Protein AF-A0A0H3C679-F1 (afdb_monomer)

Radius of gyration: 16.92 Å; Cα contacts (8 Å, |Δi|>4): 264; chains: 1; bounding box: 43×41×46 Å

Structure (mmCIF, N/CA/C/O backbone):
data_AF-A0A0H3C679-F1
#
_entry.id   AF-A0A0H3C679-F1
#
loop_
_atom_site.group_PDB
_atom_site.id
_atom_site.type_symbol
_atom_site.label_atom_id
_atom_site.label_alt_id
_atom_site.label_comp_id
_atom_site.label_asym_id
_atom_site.label_entity_id
_atom_site.label_seq_id
_atom_site.pdbx_PDB_ins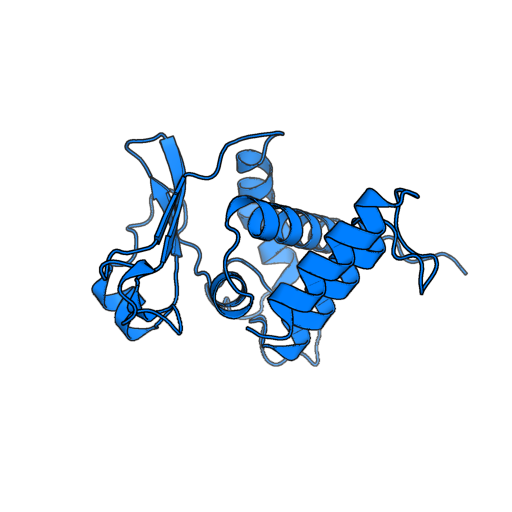_code
_atom_site.Cartn_x
_atom_site.Cartn_y
_atom_site.Cartn_z
_atom_site.occupancy
_atom_site.B_iso_or_equiv
_atom_site.auth_seq_id
_atom_site.auth_comp_id
_atom_site.auth_asym_id
_atom_site.auth_atom_id
_atom_site.pdbx_PDB_model_num
ATOM 1 N N . MET A 1 1 ? 21.809 5.408 -27.901 1.00 32.31 1 MET A N 1
ATOM 2 C CA . MET A 1 1 ? 21.607 4.725 -26.601 1.00 32.31 1 MET A CA 1
ATOM 3 C C . MET A 1 1 ? 20.111 4.559 -26.367 1.00 32.31 1 MET A C 1
ATOM 5 O O . MET A 1 1 ? 19.439 5.539 -26.073 1.00 32.31 1 MET A O 1
ATOM 9 N N . ALA A 1 2 ? 19.568 3.359 -26.588 1.00 32.31 2 ALA A N 1
ATOM 10 C CA . ALA A 1 2 ? 18.144 3.086 -26.396 1.00 32.31 2 ALA A CA 1
ATOM 11 C C . ALA A 1 2 ? 17.778 3.242 -24.909 1.00 32.31 2 ALA A C 1
ATOM 13 O O . ALA A 1 2 ? 18.357 2.573 -24.053 1.00 32.31 2 ALA A O 1
ATOM 14 N N . GLN A 1 3 ? 16.843 4.140 -24.585 1.00 34.75 3 GLN A N 1
ATOM 15 C CA . GLN A 1 3 ? 16.238 4.181 -23.253 1.00 34.75 3 GLN A CA 1
ATOM 16 C C . GLN A 1 3 ? 15.567 2.830 -23.004 1.00 34.75 3 GLN A C 1
ATOM 18 O O . GLN A 1 3 ? 14.614 2.484 -23.697 1.00 34.75 3 GLN A O 1
ATOM 23 N N . ALA A 1 4 ? 16.053 2.070 -22.022 1.00 45.53 4 ALA A N 1
ATOM 24 C CA . ALA A 1 4 ? 15.379 0.860 -21.575 1.00 45.53 4 ALA A CA 1
ATOM 25 C C . ALA A 1 4 ? 13.929 1.213 -21.194 1.00 45.53 4 ALA A C 1
ATOM 27 O O . ALA A 1 4 ? 13.679 1.940 -20.223 1.00 45.53 4 ALA A O 1
ATOM 28 N N . SER A 1 5 ? 12.964 0.740 -21.985 1.00 56.12 5 SER A N 1
ATOM 29 C CA . SER A 1 5 ? 11.540 0.859 -21.679 1.00 56.12 5 SER A CA 1
ATOM 30 C C . SER A 1 5 ? 11.302 0.289 -20.280 1.00 56.12 5 SER A C 1
ATOM 32 O O . SER A 1 5 ? 11.747 -0.822 -19.9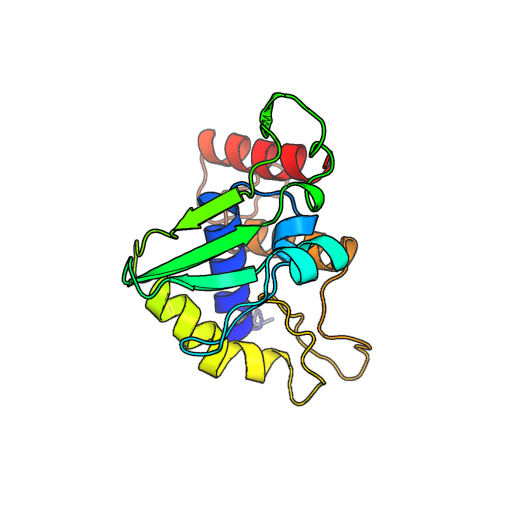88 1.00 56.12 5 SER A O 1
ATOM 34 N N . ALA A 1 6 ? 10.647 1.043 -19.387 1.00 65.38 6 ALA A N 1
ATOM 35 C CA . ALA A 1 6 ? 10.346 0.517 -18.056 1.00 65.38 6 ALA A CA 1
ATOM 36 C C . ALA A 1 6 ? 9.526 -0.761 -18.188 1.00 65.38 6 ALA A C 1
ATOM 38 O O . ALA A 1 6 ? 8.595 -0.815 -18.991 1.00 65.38 6 ALA A O 1
ATOM 39 N N . SER A 1 7 ? 9.848 -1.764 -17.371 1.00 84.44 7 SER A N 1
ATOM 40 C CA . SER A 1 7 ? 9.063 -2.991 -17.353 1.00 84.44 7 SER A CA 1
ATOM 41 C C . SER A 1 7 ? 7.598 -2.670 -17.013 1.00 84.44 7 SER A C 1
ATOM 43 O O . SER A 1 7 ? 7.347 -1.808 -16.159 1.00 84.44 7 SER A O 1
ATOM 45 N N . PRO A 1 8 ? 6.618 -3.364 -17.623 1.00 87.81 8 PRO A N 1
ATOM 46 C CA . PRO A 1 8 ? 5.196 -3.108 -17.380 1.00 87.81 8 PRO A CA 1
ATOM 47 C C . PRO A 1 8 ? 4.821 -3.119 -15.892 1.00 87.81 8 PRO A C 1
ATOM 49 O O . PRO A 1 8 ? 3.995 -2.328 -15.448 1.00 87.81 8 PRO A O 1
ATOM 52 N N . SER A 1 9 ? 5.490 -3.949 -15.086 1.00 91.94 9 SER A N 1
ATOM 53 C CA . SER A 1 9 ? 5.270 -4.008 -13.637 1.00 91.94 9 SER A CA 1
ATOM 54 C C . SER A 1 9 ? 5.706 -2.742 -12.894 1.00 91.94 9 SER A C 1
ATOM 56 O O . SER A 1 9 ? 5.048 -2.336 -11.937 1.00 91.94 9 SER A O 1
ATOM 58 N N . VAL A 1 10 ? 6.791 -2.091 -13.325 1.00 91.56 10 VAL A N 1
ATOM 59 C CA . VAL A 1 10 ? 7.237 -0.815 -12.742 1.00 91.56 10 VAL A CA 1
ATOM 60 C C . VAL A 1 10 ? 6.277 0.312 -13.122 1.00 91.56 10 VAL A C 1
ATOM 62 O O . VAL A 1 10 ? 5.987 1.162 -12.280 1.00 91.56 10 VAL A O 1
ATOM 65 N N . VAL A 1 11 ? 5.759 0.296 -14.355 1.00 89.75 11 VAL A N 1
ATOM 66 C CA . VAL A 1 11 ? 4.740 1.248 -14.828 1.00 89.75 11 VAL A CA 1
ATOM 67 C C . VAL A 1 11 ? 3.446 1.086 -14.027 1.00 89.75 11 VAL A C 1
ATOM 69 O O . VAL A 1 11 ? 2.961 2.061 -13.463 1.00 89.75 11 VAL A O 1
ATOM 72 N N . SER A 1 12 ? 2.935 -0.145 -13.911 1.00 92.06 12 SER A N 1
ATOM 73 C CA . SER A 1 12 ? 1.711 -0.466 -13.163 1.00 92.06 12 SER A CA 1
ATOM 74 C C . SER A 1 12 ? 1.801 -0.016 -11.701 1.00 92.06 12 SER A C 1
ATOM 76 O O . SER A 1 12 ? 0.915 0.691 -11.221 1.00 92.06 12 SER A O 1
ATOM 78 N N . ARG A 1 13 ? 2.916 -0.321 -11.015 1.00 95.19 13 ARG A N 1
ATOM 79 C CA . ARG A 1 13 ? 3.159 0.156 -9.645 1.00 95.19 13 ARG A CA 1
ATOM 80 C C . ARG A 1 13 ? 3.124 1.681 -9.565 1.00 95.19 13 ARG A C 1
ATOM 82 O O . ARG A 1 13 ? 2.430 2.222 -8.714 1.00 95.19 13 ARG A O 1
ATOM 89 N N . ALA A 1 14 ? 3.882 2.368 -10.422 1.00 91.25 14 ALA A N 1
ATOM 90 C CA . ALA A 1 14 ? 3.973 3.827 -10.404 1.00 91.25 14 ALA A CA 1
ATOM 91 C C . ALA A 1 14 ? 2.611 4.486 -10.665 1.00 91.25 14 ALA A C 1
ATOM 93 O O . ALA A 1 14 ? 2.255 5.451 -9.995 1.00 91.25 14 ALA A O 1
ATOM 94 N N . PHE A 1 15 ? 1.832 3.934 -11.593 1.00 90.25 15 PHE A N 1
ATOM 95 C CA . PHE A 1 15 ? 0.492 4.416 -11.892 1.00 90.25 15 PHE A CA 1
ATOM 96 C C . PHE A 1 15 ? -0.447 4.276 -10.689 1.00 90.25 15 PHE A C 1
ATOM 98 O O . PHE A 1 15 ? -1.066 5.256 -10.279 1.00 90.25 15 PHE A O 1
ATOM 105 N N . LEU A 1 16 ? -0.492 3.097 -10.060 1.00 93.62 16 LEU A N 1
ATOM 106 C CA . LEU A 1 16 ? -1.305 2.877 -8.862 1.00 93.62 16 LEU A CA 1
ATOM 107 C C . LEU A 1 16 ? -0.849 3.726 -7.675 1.00 93.62 16 LEU A C 1
ATOM 109 O O . LEU A 1 16 ? -1.700 4.212 -6.940 1.00 93.62 16 LEU A O 1
ATOM 113 N N . MET A 1 17 ? 0.459 3.957 -7.506 1.00 93.56 17 MET A N 1
ATOM 114 C CA . MET A 1 17 ? 0.967 4.881 -6.486 1.00 93.56 17 MET A CA 1
ATOM 115 C C . MET A 1 17 ? 0.340 6.264 -6.662 1.00 93.56 17 MET A C 1
ATOM 117 O O . MET A 1 17 ? -0.276 6.768 -5.727 1.00 93.56 17 MET A O 1
ATOM 121 N N . LEU A 1 18 ? 0.426 6.841 -7.866 1.00 90.12 18 LEU A N 1
ATOM 122 C CA . LEU A 1 18 ? -0.137 8.163 -8.153 1.00 90.12 18 LEU A CA 1
ATOM 123 C C . LEU A 1 18 ? -1.654 8.195 -7.938 1.00 90.12 18 LEU A C 1
ATOM 125 O O . LEU A 1 18 ? -2.161 9.103 -7.283 1.00 90.12 18 LEU A O 1
ATOM 129 N N . ARG A 1 19 ? -2.375 7.184 -8.433 1.00 90.19 19 ARG A N 1
ATOM 130 C CA . ARG A 1 19 ? -3.832 7.098 -8.272 1.00 90.19 19 ARG A CA 1
ATOM 131 C C . ARG A 1 19 ? -4.251 6.995 -6.813 1.00 90.19 19 ARG A C 1
ATOM 133 O O . ARG A 1 19 ? -5.152 7.711 -6.395 1.00 90.19 19 ARG A O 1
ATOM 140 N N . PHE A 1 20 ? -3.595 6.145 -6.030 1.00 93.31 20 PHE A N 1
ATOM 141 C CA . PHE A 1 20 ? -3.911 5.999 -4.613 1.00 93.31 20 PHE A CA 1
ATOM 142 C C . PHE A 1 20 ? -3.563 7.259 -3.829 1.00 93.31 20 PHE A C 1
ATOM 144 O O . PHE A 1 20 ? -4.336 7.656 -2.967 1.00 93.31 20 PHE A O 1
ATOM 151 N N . GLY A 1 21 ? -2.442 7.918 -4.132 1.00 89.81 21 GLY A N 1
ATOM 152 C CA . GLY A 1 21 ? -2.108 9.180 -3.477 1.00 89.81 21 GLY A CA 1
ATOM 153 C C . GLY A 1 21 ? -3.143 10.275 -3.749 1.00 89.81 21 GLY A C 1
ATOM 154 O O . GLY A 1 21 ? -3.496 11.005 -2.829 1.00 89.81 21 GLY A O 1
ATOM 155 N N . LEU A 1 22 ? -3.691 10.336 -4.970 1.00 87.31 22 LEU A N 1
ATOM 156 C CA . LEU A 1 22 ? -4.761 11.273 -5.331 1.00 87.31 22 LEU A CA 1
ATOM 157 C C . LEU A 1 22 ? -6.119 10.903 -4.717 1.00 87.31 22 LEU A C 1
ATOM 159 O O . LEU A 1 22 ? -6.814 11.785 -4.228 1.00 87.31 22 LEU A O 1
ATOM 163 N N . HIS A 1 23 ? -6.503 9.623 -4.736 1.00 88.31 23 HIS A N 1
ATOM 164 C CA . HIS A 1 23 ? -7.795 9.181 -4.202 1.00 88.31 23 HIS A CA 1
ATOM 165 C C . HIS A 1 23 ? -7.837 9.209 -2.672 1.00 88.31 23 HIS A C 1
ATOM 167 O O . HIS A 1 23 ? -8.838 9.625 -2.102 1.00 88.31 23 HIS A O 1
ATOM 173 N N . LEU A 1 24 ? -6.770 8.760 -2.005 1.00 90.12 24 LEU A N 1
ATOM 174 C CA . LEU A 1 24 ? -6.746 8.628 -0.549 1.00 90.12 24 LEU A CA 1
ATOM 175 C C . LEU A 1 24 ? -6.364 9.932 0.153 1.00 90.12 24 LEU A C 1
ATOM 177 O O . LEU A 1 24 ? -6.807 10.159 1.274 1.00 90.12 24 LEU A O 1
ATOM 181 N N . GLY A 1 25 ? -5.490 10.752 -0.444 1.00 88.31 25 GLY A N 1
ATOM 182 C CA . GLY A 1 25 ? -4.982 11.972 0.195 1.00 88.31 25 GLY A CA 1
ATOM 183 C C . GLY A 1 25 ? -4.224 11.726 1.510 1.00 88.31 25 GLY A C 1
ATOM 184 O O . GLY A 1 25 ? -4.038 12.643 2.308 1.00 88.31 25 GLY A O 1
ATOM 185 N N . VAL A 1 26 ? -3.800 10.485 1.773 1.00 88.00 26 VAL A N 1
ATOM 186 C CA . VAL A 1 26 ? -3.117 10.107 3.016 1.00 88.00 26 VAL A CA 1
ATOM 187 C C . VAL A 1 26 ? -1.616 10.370 2.934 1.00 88.00 26 VAL A C 1
ATOM 189 O O . VAL A 1 26 ? -1.005 10.348 1.866 1.00 88.00 26 VAL A O 1
ATOM 192 N N . ARG A 1 27 ? -0.992 10.563 4.099 1.00 88.44 27 ARG A N 1
ATOM 193 C CA . ARG A 1 27 ? 0.458 10.767 4.210 1.00 88.44 27 ARG A CA 1
ATOM 194 C C . ARG A 1 27 ? 1.263 9.619 3.610 1.00 88.44 27 ARG A C 1
ATOM 196 O O . ARG A 1 27 ? 0.847 8.458 3.640 1.00 88.44 27 ARG A O 1
ATOM 203 N N . GLN A 1 28 ? 2.490 9.950 3.219 1.00 89.19 28 GLN A N 1
ATOM 204 C CA . GLN A 1 28 ? 3.501 9.026 2.716 1.00 89.19 28 GLN A CA 1
ATOM 205 C C . GLN A 1 28 ? 3.606 7.740 3.533 1.00 89.19 28 GLN A C 1
ATOM 207 O O . GLN A 1 28 ? 3.497 6.645 2.984 1.00 89.19 28 GLN A O 1
ATOM 212 N N . LYS A 1 29 ? 3.757 7.883 4.855 1.00 92.75 29 LYS A N 1
ATOM 213 C CA . LYS A 1 29 ? 3.886 6.762 5.787 1.00 92.75 29 LYS A CA 1
ATOM 214 C C . LYS A 1 29 ? 2.711 5.790 5.668 1.00 92.75 29 LYS A C 1
ATOM 216 O O . LYS A 1 29 ? 2.935 4.588 5.562 1.00 92.75 29 LYS A O 1
ATOM 221 N N . ASN A 1 30 ? 1.486 6.313 5.663 1.00 93.06 30 ASN A N 1
ATOM 222 C CA . ASN A 1 30 ? 0.270 5.506 5.615 1.00 93.06 30 ASN A CA 1
ATOM 223 C C . ASN A 1 30 ? 0.154 4.758 4.290 1.00 93.06 30 ASN A C 1
ATOM 225 O O . ASN A 1 30 ? -0.157 3.574 4.290 1.00 93.06 30 ASN A O 1
ATOM 229 N N . LEU A 1 31 ? 0.469 5.418 3.172 1.00 94.81 31 LEU A N 1
ATOM 230 C CA . LEU A 1 31 ? 0.428 4.783 1.858 1.00 94.81 31 LEU A CA 1
ATOM 231 C C . LEU A 1 31 ? 1.515 3.709 1.698 1.00 94.81 31 LEU A C 1
ATOM 233 O O . LEU A 1 31 ? 1.266 2.635 1.157 1.00 94.81 31 LEU A O 1
ATOM 237 N N . ARG A 1 32 ? 2.721 3.992 2.198 1.00 95.88 32 ARG A N 1
ATOM 238 C CA . ARG A 1 32 ? 3.875 3.085 2.172 1.00 95.88 32 ARG A CA 1
ATOM 239 C C . ARG A 1 32 ? 3.633 1.817 2.991 1.00 95.88 32 ARG A C 1
ATOM 241 O O . ARG A 1 32 ? 4.066 0.742 2.591 1.00 95.88 32 ARG A O 1
ATOM 248 N N . GLN A 1 33 ? 2.987 1.962 4.146 1.00 96.31 33 GLN A N 1
ATOM 249 C CA . GLN A 1 33 ? 2.749 0.882 5.109 1.00 96.31 33 GLN A CA 1
ATOM 250 C C . GLN A 1 33 ? 1.365 0.238 4.964 1.00 96.31 33 GLN A C 1
ATOM 252 O O . GLN A 1 33 ? 1.034 -0.642 5.753 1.00 96.31 33 GLN A O 1
ATOM 257 N N . LEU A 1 34 ? 0.568 0.661 3.978 1.00 97.56 34 LEU A N 1
ATOM 258 C CA . LEU A 1 34 ? -0.746 0.093 3.701 1.00 97.56 34 LEU A CA 1
ATOM 259 C C . LEU A 1 34 ? -0.594 -1.394 3.369 1.00 97.56 34 LEU A C 1
ATOM 261 O O . LEU A 1 34 ? 0.068 -1.744 2.390 1.00 97.56 34 LEU A O 1
ATOM 265 N N . LEU A 1 35 ? -1.181 -2.262 4.185 1.00 98.00 35 LEU A N 1
ATOM 266 C CA . LEU A 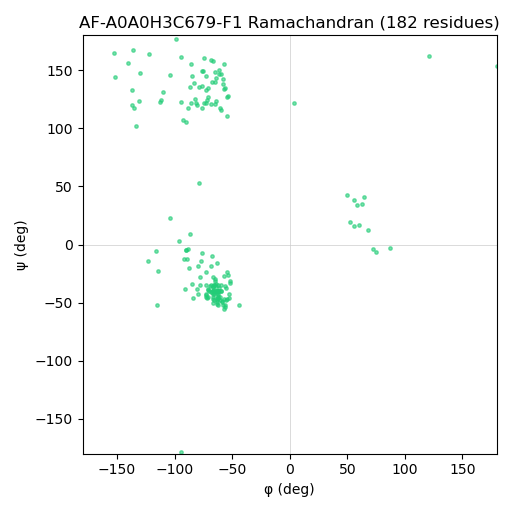1 35 ? -1.219 -3.701 3.947 1.00 98.00 35 LEU A CA 1
ATOM 267 C C . LEU A 1 35 ? -2.213 -4.038 2.834 1.00 98.00 35 LEU A C 1
ATOM 269 O O . LEU A 1 35 ? -3.099 -3.242 2.529 1.00 98.00 35 LEU A O 1
ATOM 273 N N . ILE A 1 36 ? -2.079 -5.216 2.230 1.00 97.56 36 ILE A N 1
ATOM 274 C CA . ILE A 1 36 ? -3.078 -5.760 1.308 1.00 97.56 36 ILE A CA 1
ATOM 275 C C . ILE A 1 36 ? -3.748 -6.997 1.903 1.00 97.56 36 ILE A C 1
ATOM 277 O O . ILE A 1 36 ? -3.089 -7.995 2.186 1.00 97.56 36 ILE A O 1
ATOM 281 N N . CYS A 1 37 ? -5.073 -6.950 2.016 1.00 96.50 37 CYS A N 1
ATOM 282 C CA . CYS A 1 37 ? -5.906 -8.123 2.224 1.00 96.50 37 CYS A CA 1
ATOM 283 C C . CYS A 1 37 ? -6.410 -8.622 0.865 1.00 96.50 37 CYS A C 1
ATOM 285 O O . CYS A 1 37 ? -7.020 -7.874 0.096 1.00 96.50 37 CYS A O 1
ATOM 287 N N . GLN A 1 38 ? -6.124 -9.885 0.543 1.00 90.00 38 GLN A N 1
ATOM 288 C CA . GLN A 1 38 ? -6.611 -10.498 -0.691 1.00 90.00 38 GLN A CA 1
ATOM 289 C C . GLN A 1 38 ? -8.141 -10.522 -0.698 1.00 90.00 38 GLN A C 1
ATOM 291 O O . GLN A 1 38 ? -8.782 -10.687 0.339 1.00 90.00 38 GLN A O 1
ATOM 296 N N . ARG A 1 39 ? -8.746 -10.388 -1.880 1.00 88.81 39 ARG A N 1
ATOM 297 C CA . ARG A 1 39 ? -10.205 -10.465 -2.005 1.00 88.81 39 ARG A CA 1
ATOM 298 C C . ARG A 1 39 ? -10.690 -11.815 -1.456 1.00 88.81 39 ARG A C 1
ATOM 300 O O . ARG A 1 39 ? -10.115 -12.844 -1.807 1.00 88.81 39 ARG A O 1
ATOM 307 N N . ARG A 1 40 ? -11.746 -11.798 -0.632 1.00 87.31 40 ARG A N 1
ATOM 308 C CA . ARG A 1 40 ? -12.311 -12.947 0.114 1.00 87.31 40 ARG A CA 1
ATOM 309 C C . ARG A 1 40 ? -11.486 -13.461 1.300 1.00 87.31 40 ARG A C 1
ATOM 311 O O . ARG A 1 40 ? -11.952 -14.361 1.992 1.00 87.31 40 ARG A O 1
ATOM 318 N N . ALA A 1 41 ? -10.291 -12.928 1.552 1.00 88.94 41 ALA A N 1
ATOM 319 C CA . ALA A 1 41 ? -9.589 -13.224 2.795 1.00 88.94 41 ALA A CA 1
ATOM 320 C C . ALA A 1 41 ? -10.229 -12.437 3.955 1.00 88.94 41 ALA A C 1
ATOM 322 O O . ALA A 1 41 ? -10.749 -11.337 3.740 1.00 88.94 41 ALA A O 1
ATOM 323 N N . PRO A 1 42 ? -10.205 -12.972 5.188 1.00 89.88 42 PRO A N 1
ATOM 324 C CA . PRO A 1 42 ? -10.692 -12.235 6.344 1.00 89.88 42 PRO A CA 1
ATOM 325 C C . PRO A 1 42 ? -9.815 -10.998 6.566 1.00 89.88 42 PRO A C 1
ATOM 327 O O . PRO A 1 42 ? -8.598 -11.106 6.720 1.00 89.88 42 PRO A O 1
ATOM 330 N N . ALA A 1 43 ? -10.442 -9.820 6.578 1.00 93.19 43 ALA A N 1
ATOM 331 C CA . ALA A 1 43 ? -9.759 -8.567 6.873 1.00 93.19 43 ALA A CA 1
ATOM 332 C C . ALA A 1 43 ? -9.157 -8.578 8.284 1.00 93.19 43 ALA A C 1
ATOM 334 O O . ALA A 1 43 ? -9.687 -9.205 9.207 1.00 93.19 43 ALA A O 1
ATOM 335 N N . SER A 1 44 ? -8.063 -7.843 8.470 1.00 94.81 44 SER A N 1
ATOM 336 C CA . SER A 1 44 ? -7.467 -7.683 9.791 1.00 94.81 44 SER A CA 1
ATOM 337 C C . SER A 1 44 ? -8.420 -6.933 10.722 1.00 94.81 44 SER A C 1
ATOM 339 O O . SER A 1 44 ? -9.042 -5.938 10.343 1.00 94.81 44 SER A O 1
ATOM 341 N N . SER A 1 45 ? -8.498 -7.373 11.980 1.00 94.62 45 SER A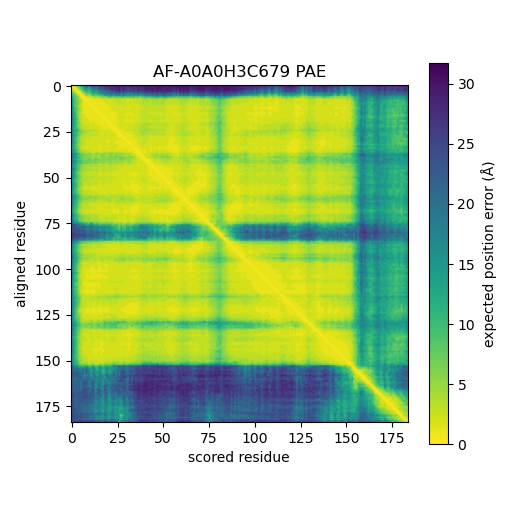 N 1
ATOM 342 C CA . SER A 1 45 ? -9.212 -6.626 13.020 1.00 94.62 45 SER A CA 1
ATOM 343 C C . SER A 1 45 ? -8.597 -5.236 13.205 1.00 94.62 45 SER A C 1
ATOM 345 O O . SER A 1 45 ? -7.370 -5.102 13.152 1.00 94.62 45 SER A O 1
ATOM 347 N N . GLU A 1 46 ? -9.415 -4.240 13.540 1.00 94.50 46 GLU A N 1
ATOM 348 C CA . GLU A 1 46 ? -8.952 -2.880 13.844 1.00 94.50 46 GLU A CA 1
ATOM 349 C C . GLU A 1 46 ? -7.854 -2.872 14.918 1.00 94.50 46 GLU A C 1
ATOM 351 O O . GLU A 1 46 ? -6.785 -2.322 14.682 1.00 94.50 46 GLU A O 1
ATOM 356 N N . ARG A 1 47 ? -8.026 -3.622 16.015 1.00 94.12 47 ARG A N 1
ATOM 357 C CA . ARG A 1 47 ? -7.034 -3.751 17.101 1.00 94.12 47 ARG A CA 1
ATOM 358 C C . ARG A 1 47 ? -5.648 -4.218 16.635 1.00 94.12 47 ARG A C 1
ATOM 360 O O . ARG A 1 47 ? -4.616 -3.774 17.146 1.00 94.12 47 ARG A O 1
ATOM 367 N N . ARG A 1 48 ? -5.600 -5.127 15.656 1.00 95.56 48 ARG A N 1
ATOM 368 C CA . ARG A 1 48 ? -4.336 -5.570 15.042 1.00 95.56 48 ARG A CA 1
ATOM 369 C C . ARG A 1 48 ? -3.687 -4.421 14.274 1.00 95.56 48 ARG A C 1
ATOM 371 O O . ARG A 1 48 ? -2.494 -4.183 14.434 1.00 95.56 48 ARG A O 1
ATOM 378 N N . LEU A 1 49 ? -4.467 -3.707 13.468 1.00 96.31 49 LEU A N 1
ATOM 379 C CA . LEU A 1 49 ? -3.985 -2.568 12.685 1.00 96.31 49 LEU A CA 1
ATOM 380 C C . LEU A 1 49 ? -3.553 -1.396 13.577 1.00 96.31 49 LEU A C 1
ATOM 382 O O . LEU A 1 49 ? -2.559 -0.738 13.282 1.00 96.31 49 LEU A O 1
ATOM 386 N N . GLU A 1 50 ? -4.225 -1.182 14.708 1.00 94.38 50 GLU A N 1
ATOM 387 C CA . GLU A 1 50 ? -3.824 -0.215 15.734 1.00 94.38 50 GLU A CA 1
ATOM 388 C C . GLU A 1 50 ? -2.468 -0.566 16.346 1.00 94.38 50 GLU A C 1
ATOM 390 O O . GLU A 1 50 ? -1.603 0.301 16.476 1.00 94.38 50 GLU A O 1
ATOM 395 N N . THR A 1 51 ? -2.257 -1.847 16.662 1.00 95.06 51 THR A N 1
ATOM 396 C CA . THR A 1 51 ? -0.989 -2.357 17.207 1.00 95.06 51 THR A CA 1
ATOM 397 C C . THR A 1 51 ? 0.156 -2.148 16.214 1.00 95.06 51 THR A C 1
ATOM 399 O O . THR A 1 51 ? 1.239 -1.699 16.589 1.00 95.06 51 THR A O 1
ATOM 402 N N . LEU A 1 52 ? -0.095 -2.421 14.931 1.00 94.75 52 LEU A N 1
ATOM 403 C CA . LEU A 1 52 ? 0.868 -2.211 13.846 1.00 94.75 52 LEU A CA 1
ATOM 404 C C . LEU A 1 52 ? 1.004 -0.736 13.431 1.00 94.75 52 LEU A C 1
ATOM 406 O O . LEU A 1 52 ? 1.952 -0.380 12.730 1.00 94.75 52 LEU A O 1
ATOM 410 N N . LYS A 1 53 ? 0.071 0.124 13.859 1.00 94.25 53 LYS A N 1
ATOM 411 C CA . LYS A 1 53 ? -0.050 1.537 13.465 1.00 94.25 53 LYS A CA 1
ATOM 412 C C . LYS A 1 53 ? -0.014 1.725 11.944 1.00 94.25 53 LYS A C 1
ATOM 414 O O . LYS A 1 53 ? 0.647 2.640 11.445 1.00 94.25 53 LYS A O 1
ATOM 419 N N . CYS A 1 54 ? -0.713 0.855 11.217 1.00 95.50 54 CYS A N 1
ATOM 420 C CA . CYS A 1 54 ? -0.811 0.878 9.759 1.00 95.50 54 CYS A CA 1
ATOM 421 C C . CYS A 1 54 ? -2.250 0.634 9.289 1.00 95.50 54 CYS A C 1
ATOM 423 O O . CYS A 1 54 ? -3.115 0.246 10.070 1.00 95.50 54 CYS A O 1
ATOM 425 N N . GLY A 1 55 ? -2.507 0.896 8.009 1.00 96.94 55 GLY A N 1
ATOM 426 C CA . GLY A 1 55 ? -3.787 0.597 7.375 1.00 96.94 55 GLY A CA 1
ATOM 427 C C . GLY A 1 55 ? -3.777 -0.698 6.574 1.00 96.94 55 GLY A C 1
ATOM 428 O O . GLY A 1 55 ? -2.732 -1.314 6.373 1.00 96.94 55 GLY A O 1
ATOM 429 N N . GLU A 1 56 ? -4.937 -1.049 6.034 1.00 98.06 56 GLU A N 1
ATOM 430 C CA . GLU A 1 56 ? -5.151 -2.196 5.157 1.00 98.06 56 GLU A CA 1
ATOM 431 C C . GLU A 1 56 ? -6.056 -1.797 3.982 1.00 98.06 56 GLU A C 1
ATOM 433 O O . GLU A 1 56 ? -7.088 -1.150 4.164 1.00 98.06 56 GLU A O 1
ATOM 438 N N . LEU A 1 57 ? -5.661 -2.176 2.766 1.00 97.94 57 LEU A N 1
ATOM 439 C CA . LEU A 1 57 ? -6.538 -2.205 1.604 1.00 97.94 57 LEU A CA 1
ATOM 440 C C . LEU A 1 57 ? -7.271 -3.546 1.602 1.00 97.94 57 LEU A C 1
ATOM 442 O O . LEU A 1 57 ? -6.631 -4.598 1.564 1.00 97.94 57 LEU A O 1
ATOM 446 N N . ARG A 1 58 ? -8.600 -3.514 1.629 1.00 96.81 58 ARG A N 1
ATOM 447 C CA . ARG A 1 58 ? -9.444 -4.707 1.743 1.00 96.81 58 ARG A CA 1
ATOM 448 C C . ARG A 1 58 ? -10.671 -4.603 0.855 1.00 96.81 58 ARG A C 1
ATOM 450 O O . ARG A 1 58 ? -11.095 -3.510 0.498 1.00 96.81 58 ARG A O 1
ATOM 457 N N . TRP A 1 59 ? -11.242 -5.742 0.490 1.00 96.19 59 TRP A N 1
ATOM 458 C CA . TRP A 1 59 ? -12.497 -5.767 -0.251 1.00 96.19 59 TRP A CA 1
ATOM 459 C C . TRP A 1 59 ? -13.676 -5.620 0.717 1.00 96.19 59 TRP A C 1
ATOM 461 O O . TRP A 1 59 ? -13.790 -6.381 1.677 1.00 96.19 59 TRP A O 1
ATOM 471 N N . ASN A 1 60 ? -14.538 -4.638 0.477 1.00 94.19 60 ASN A N 1
ATOM 472 C CA . ASN A 1 60 ? -15.797 -4.465 1.183 1.00 94.19 60 ASN A CA 1
ATOM 473 C C . ASN A 1 60 ? -16.886 -5.229 0.419 1.00 94.19 60 ASN A C 1
ATOM 475 O O . ASN A 1 60 ? -17.322 -4.794 -0.644 1.00 94.19 60 ASN A O 1
ATOM 479 N N . GLU A 1 61 ? -17.310 -6.377 0.955 1.00 91.75 61 GLU A N 1
ATOM 480 C CA . GLU A 1 61 ? -18.320 -7.235 0.315 1.00 91.75 61 GLU A CA 1
ATOM 481 C C . GLU A 1 61 ? -19.699 -6.566 0.225 1.00 91.75 61 GLU A C 1
ATOM 483 O O . GLU A 1 61 ? -20.444 -6.833 -0.712 1.00 91.75 61 GLU A O 1
ATOM 488 N N . ARG A 1 62 ? -20.036 -5.676 1.169 1.00 91.50 62 ARG A N 1
ATOM 489 C CA . ARG A 1 62 ? -21.332 -4.985 1.188 1.00 91.50 62 ARG A CA 1
ATOM 490 C C . ARG A 1 62 ? -21.431 -3.950 0.072 1.00 91.50 62 ARG A C 1
ATOM 492 O O . ARG A 1 62 ? -22.444 -3.886 -0.609 1.00 91.50 62 ARG A O 1
ATOM 499 N N . GLU A 1 63 ? -20.380 -3.153 -0.087 1.00 92.69 63 GLU A N 1
ATOM 500 C CA . GLU A 1 63 ? -20.320 -2.073 -1.079 1.00 92.69 63 GLU A CA 1
ATOM 501 C C . GLU A 1 63 ? -19.745 -2.540 -2.427 1.00 92.69 63 GLU A C 1
ATOM 503 O O . GLU A 1 63 ? -19.686 -1.771 -3.382 1.00 92.69 63 GLU A O 1
ATOM 508 N N . GLY A 1 64 ? -19.289 -3.795 -2.517 1.00 92.75 64 GLY A N 1
ATOM 509 C CA . GLY A 1 64 ? -18.741 -4.377 -3.740 1.00 92.75 64 GLY A CA 1
ATOM 510 C C . GLY A 1 64 ? -17.474 -3.680 -4.243 1.00 92.75 64 GLY A C 1
ATOM 511 O O . GLY A 1 64 ? -17.285 -3.569 -5.454 1.00 92.75 64 GLY A O 1
ATOM 512 N N . GLY A 1 65 ? -16.610 -3.201 -3.340 1.00 94.75 65 GLY A N 1
ATOM 513 C CA . GLY A 1 65 ? -15.472 -2.371 -3.735 1.00 94.75 65 GLY A CA 1
ATOM 514 C C . GLY A 1 65 ? -14.256 -2.411 -2.819 1.00 94.75 65 GLY A C 1
ATOM 515 O O . GLY A 1 65 ? -14.306 -2.881 -1.684 1.00 94.75 65 GLY A O 1
ATOM 516 N N . TRP A 1 66 ? -13.127 -1.912 -3.325 1.00 97.12 66 TRP A N 1
ATOM 517 C CA . TRP A 1 66 ? -11.893 -1.799 -2.548 1.00 97.12 66 TRP A CA 1
ATOM 518 C C . TRP A 1 66 ? -11.990 -0.649 -1.548 1.00 97.12 66 TRP A C 1
ATOM 520 O O . TRP A 1 66 ? -12.157 0.500 -1.936 1.00 97.12 66 TRP A O 1
ATOM 530 N N . GLU A 1 67 ? -11.827 -0.945 -0.265 1.00 96.62 67 GLU A N 1
ATOM 531 C CA . GLU A 1 67 ? -11.812 0.015 0.833 1.00 96.62 67 GLU A CA 1
ATOM 532 C C . GLU A 1 67 ? -10.396 0.137 1.406 1.00 96.62 67 GLU A C 1
ATOM 534 O O . GLU A 1 67 ? -9.753 -0.863 1.736 1.00 96.62 67 GLU A O 1
ATOM 539 N N . ALA A 1 68 ? -9.918 1.370 1.569 1.00 97.19 68 ALA A N 1
ATOM 540 C CA . ALA A 1 68 ? -8.779 1.659 2.425 1.00 97.19 68 ALA A CA 1
ATOM 541 C C . ALA A 1 68 ? -9.275 1.926 3.847 1.00 97.19 68 ALA A C 1
ATOM 543 O O . ALA A 1 68 ? -10.005 2.889 4.090 1.00 97.19 68 ALA A O 1
ATOM 544 N N . PHE A 1 69 ? -8.846 1.084 4.782 1.00 96.69 69 PHE A N 1
ATOM 545 C CA . PHE A 1 69 ? -9.132 1.226 6.201 1.00 96.69 69 PHE A CA 1
ATOM 546 C C . PHE A 1 69 ? -7.848 1.565 6.956 1.00 96.69 69 PHE A C 1
ATOM 548 O O . PHE A 1 69 ? -6.863 0.831 6.877 1.00 96.69 69 PHE A O 1
ATOM 555 N N . ILE A 1 70 ? -7.840 2.668 7.702 1.00 95.06 70 ILE A N 1
ATOM 556 C CA . ILE A 1 70 ? -6.677 3.111 8.475 1.00 95.06 70 ILE A CA 1
ATOM 557 C C . ILE A 1 70 ? -7.150 3.538 9.869 1.00 95.06 70 ILE A C 1
ATOM 559 O O . ILE A 1 70 ? -7.908 4.504 9.972 1.00 95.06 70 ILE A O 1
ATOM 563 N N . PRO A 1 71 ? -6.713 2.871 10.951 1.00 93.62 71 PRO A N 1
ATOM 564 C CA . PRO A 1 71 ? -7.118 3.251 12.297 1.00 93.62 71 PRO A CA 1
ATOM 565 C C . PRO A 1 71 ? -6.590 4.645 12.643 1.00 93.62 71 PRO A C 1
ATOM 567 O O . PRO A 1 71 ? -5.504 5.037 12.205 1.00 93.62 71 PRO A O 1
ATOM 570 N N . ALA A 1 72 ? -7.332 5.386 13.470 1.00 90.75 72 ALA A N 1
ATOM 571 C CA . ALA A 1 72 ? -6.986 6.763 13.829 1.00 90.75 72 ALA A CA 1
ATOM 572 C C . ALA A 1 72 ? -5.541 6.876 14.347 1.00 90.75 72 ALA A C 1
ATOM 574 O O . ALA A 1 72 ? -4.797 7.760 13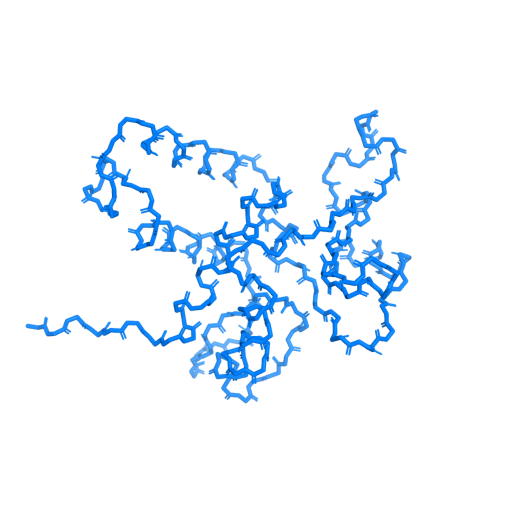.927 1.00 90.75 72 ALA A O 1
ATOM 575 N N . VAL A 1 73 ? -5.112 5.924 15.187 1.00 90.00 73 VAL A N 1
ATOM 576 C CA . VAL A 1 73 ? -3.778 5.881 15.819 1.00 90.00 73 VAL A CA 1
ATOM 577 C C . VAL A 1 73 ? -2.606 5.743 14.839 1.00 90.00 73 VAL A C 1
ATOM 579 O O . VAL A 1 73 ? -1.461 5.993 15.218 1.00 90.00 73 VAL A O 1
ATOM 582 N N . ALA A 1 74 ? -2.857 5.355 13.583 1.00 89.94 74 ALA A N 1
ATOM 583 C CA . ALA A 1 74 ? -1.823 5.335 12.548 1.00 89.94 74 ALA A CA 1
ATOM 584 C C . ALA A 1 74 ? -1.441 6.758 12.092 1.00 89.94 74 ALA A C 1
ATOM 586 O O . ALA A 1 74 ? -0.315 6.989 11.632 1.00 89.94 74 ALA A O 1
ATOM 587 N N . PHE A 1 75 ? -2.338 7.736 12.271 1.00 86.88 75 PHE A N 1
ATOM 588 C CA . PHE A 1 75 ? -2.076 9.140 11.979 1.00 86.88 75 PHE A CA 1
ATOM 589 C C . PHE A 1 75 ? -1.352 9.830 13.139 1.00 86.88 75 PHE A C 1
ATOM 591 O O . PHE A 1 75 ? -1.704 9.684 14.306 1.00 86.88 75 PHE A O 1
ATOM 598 N N . LYS A 1 76 ? -0.373 10.683 12.810 1.00 78.31 76 LYS A N 1
ATOM 599 C CA . LYS A 1 76 ? 0.359 11.511 13.791 1.00 78.31 76 LYS A CA 1
ATOM 600 C C . LYS A 1 76 ? -0.571 12.406 14.629 1.00 78.31 76 LYS A C 1
ATOM 602 O O . LYS A 1 76 ? -0.250 12.722 15.766 1.00 78.31 76 LYS A O 1
ATOM 607 N N . ASN A 1 77 ? -1.729 12.771 14.075 1.00 68.44 77 ASN A N 1
ATOM 608 C CA . ASN A 1 77 ? -2.696 13.686 14.680 1.00 68.44 77 ASN A CA 1
ATOM 609 C C . ASN A 1 77 ? -3.920 12.956 15.270 1.00 68.44 77 ASN A C 1
ATOM 611 O O . ASN A 1 77 ? -4.968 13.568 15.420 1.00 68.44 77 ASN A O 1
ATOM 615 N N . ALA A 1 78 ? -3.813 11.664 15.602 1.00 63.03 78 ALA A N 1
ATOM 616 C CA . ALA A 1 78 ? -4.932 10.849 16.099 1.00 63.03 78 ALA A CA 1
ATOM 617 C C . ALA A 1 78 ? -5.673 11.439 17.318 1.00 63.03 78 ALA A C 1
ATOM 619 O O . ALA A 1 78 ? -6.839 11.130 17.546 1.00 63.03 78 ALA A O 1
ATOM 620 N N . GLY A 1 79 ? -4.980 12.257 18.119 1.00 59.66 79 GLY A N 1
ATOM 621 C CA . GLY A 1 79 ? -5.529 12.924 19.300 1.00 59.66 79 GLY A CA 1
ATOM 622 C C . GLY A 1 79 ? -6.132 14.307 19.044 1.00 59.66 79 GLY A C 1
ATOM 623 O O . GLY A 1 79 ? -6.666 14.890 19.982 1.00 59.66 79 GLY A O 1
ATOM 624 N N . SER A 1 80 ? -6.047 14.856 17.825 1.00 61.25 80 SER A N 1
ATOM 625 C CA . SER A 1 80 ? -6.698 16.133 17.525 1.00 61.25 80 SER A CA 1
ATOM 626 C C . SER A 1 80 ? -8.204 15.939 17.339 1.00 61.25 80 SER A C 1
ATOM 628 O O . SER A 1 80 ? -8.665 14.902 16.853 1.00 61.25 80 SER A O 1
ATOM 630 N N . SER A 1 81 ? -8.981 16.965 17.692 1.00 56.78 81 SER A N 1
ATOM 631 C CA . SER A 1 81 ? -10.442 16.991 17.527 1.00 56.78 81 SER A CA 1
ATOM 632 C C . SER A 1 81 ? -10.896 16.700 16.090 1.00 56.78 81 SER A C 1
ATOM 634 O O . SER A 1 81 ? -11.998 16.201 15.894 1.00 56.78 81 SER A O 1
ATOM 636 N N . TYR A 1 82 ? -10.025 16.932 15.099 1.00 54.72 82 TYR A N 1
ATOM 637 C CA . TYR A 1 82 ? -10.278 16.710 13.674 1.00 54.72 82 TYR A CA 1
ATOM 638 C C . TYR A 1 82 ? -10.613 15.254 13.313 1.00 54.72 82 TYR A C 1
ATOM 640 O O . TYR A 1 82 ? -11.416 15.023 12.417 1.00 54.72 82 TYR A O 1
ATOM 648 N N . PHE A 1 83 ? -10.021 14.265 13.992 1.00 54.75 83 PHE A N 1
ATOM 649 C CA . PHE A 1 83 ? -10.267 12.854 13.665 1.00 54.75 83 PHE A CA 1
ATOM 650 C C . PHE A 1 83 ? -11.408 12.232 14.471 1.00 54.75 83 PHE A C 1
ATOM 652 O O . PHE A 1 83 ? -11.816 11.117 14.159 1.00 54.75 83 PHE A O 1
ATOM 659 N N . GLY A 1 84 ? -11.890 12.883 15.537 1.00 61.06 84 GLY A N 1
ATOM 660 C CA . GLY A 1 84 ? -12.915 12.310 16.423 1.00 61.06 84 GLY A CA 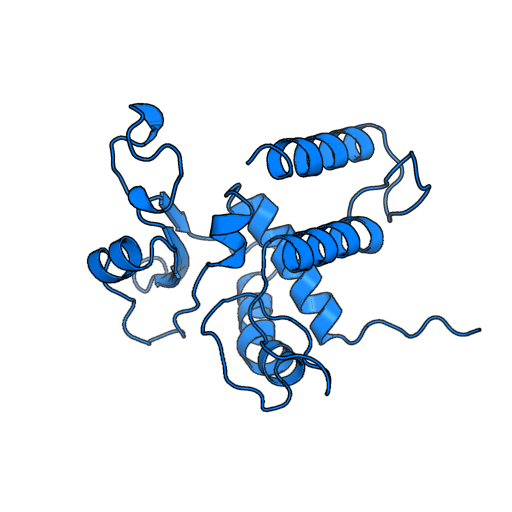1
ATOM 661 C C . GLY A 1 84 ? -12.575 10.904 16.950 1.00 61.06 84 GLY A C 1
ATOM 662 O O . GLY A 1 84 ? -13.477 10.163 17.331 1.00 61.06 84 GLY A O 1
ATOM 663 N N . ARG A 1 85 ? -11.286 10.516 16.914 1.00 69.75 85 ARG A N 1
ATOM 664 C CA . ARG A 1 85 ? -10.771 9.149 17.134 1.00 69.75 85 ARG A CA 1
ATOM 665 C C . ARG A 1 85 ? -11.361 8.065 16.215 1.00 69.75 85 ARG A C 1
ATOM 667 O O . ARG A 1 85 ? -11.191 6.886 16.500 1.00 69.75 85 ARG A O 1
ATOM 674 N N . GLN A 1 86 ? -12.013 8.438 15.117 1.00 84.50 86 GLN A N 1
ATOM 675 C CA . GLN A 1 86 ? -12.596 7.490 14.172 1.00 84.50 86 GLN A CA 1
ATOM 676 C C . GLN A 1 86 ? -11.561 7.010 13.146 1.00 84.50 86 GLN A C 1
ATOM 678 O O . GLN A 1 86 ? -10.697 7.787 12.722 1.00 84.50 86 GLN A O 1
ATOM 683 N N . PRO A 1 87 ? -11.632 5.739 12.717 1.00 89.94 87 PRO A N 1
ATOM 684 C CA . PRO A 1 87 ? -10.791 5.240 11.641 1.00 89.94 87 PRO A CA 1
ATOM 685 C C . PRO A 1 87 ? -11.112 5.957 10.327 1.00 89.94 87 PRO A C 1
ATOM 687 O O . PRO A 1 87 ? -12.270 6.217 9.999 1.00 89.94 87 PRO A O 1
ATOM 690 N N . PHE A 1 88 ? -10.080 6.216 9.531 1.00 91.50 88 PHE A N 1
ATOM 691 C CA . PHE A 1 88 ? -10.244 6.633 8.146 1.00 91.50 88 PHE A CA 1
ATOM 692 C C . PHE A 1 88 ? -10.733 5.438 7.325 1.00 91.50 88 PHE A C 1
ATOM 694 O O . PHE A 1 88 ? -10.095 4.381 7.310 1.00 91.50 88 PHE A O 1
ATOM 701 N N . ARG A 1 89 ? -11.860 5.617 6.636 1.00 93.94 89 ARG A N 1
ATOM 702 C CA . ARG A 1 89 ? -12.442 4.632 5.725 1.00 93.94 89 ARG A CA 1
ATOM 703 C C . ARG A 1 89 ? -12.767 5.324 4.416 1.00 93.94 89 ARG A C 1
ATOM 705 O O . ARG A 1 89 ? -13.502 6.308 4.416 1.00 93.94 89 ARG A O 1
ATOM 712 N N . LEU A 1 90 ? -12.227 4.816 3.317 1.00 95.06 90 LEU A N 1
ATOM 713 C CA . LEU A 1 90 ? -12.564 5.311 1.988 1.00 95.06 90 LEU A CA 1
ATOM 714 C C . LEU A 1 90 ? -12.748 4.144 1.027 1.00 95.06 90 LEU A C 1
ATOM 716 O O . LEU A 1 90 ? -11.807 3.388 0.781 1.00 95.06 90 LEU A O 1
ATOM 720 N N . LEU A 1 91 ? -13.946 4.039 0.454 1.00 95.94 91 LEU A N 1
ATOM 721 C CA . LEU A 1 91 ? -14.196 3.188 -0.701 1.00 95.94 91 LEU A CA 1
ATOM 722 C C . LEU A 1 91 ? -13.563 3.843 -1.935 1.00 95.94 91 LEU A C 1
ATOM 724 O O . LEU A 1 91 ? -13.865 4.988 -2.272 1.00 95.94 91 LEU A O 1
ATOM 728 N N . LEU A 1 92 ? -12.653 3.135 -2.594 1.00 94.44 92 LEU A N 1
ATOM 729 C CA . LEU A 1 92 ? -11.995 3.608 -3.802 1.00 94.44 92 LEU A CA 1
ATOM 730 C C . LEU A 1 92 ? -12.997 3.611 -4.960 1.00 94.44 92 LEU A C 1
ATOM 732 O O . LEU A 1 92 ? -13.584 2.564 -5.240 1.00 94.44 92 LEU A O 1
ATOM 736 N N . PRO A 1 93 ? -13.165 4.730 -5.679 1.00 90.88 93 PRO A N 1
ATOM 737 C CA . PRO A 1 93 ? -14.054 4.767 -6.828 1.00 90.88 93 PRO A CA 1
ATOM 738 C C . PRO A 1 93 ? -13.421 4.006 -8.001 1.00 90.88 93 PRO A C 1
ATOM 740 O O . PRO A 1 93 ? -12.252 4.233 -8.331 1.00 90.88 93 PRO A O 1
ATOM 743 N N . ASP A 1 94 ? -14.181 3.132 -8.665 1.00 90.88 94 ASP A N 1
ATOM 744 C CA . ASP A 1 94 ? -13.688 2.357 -9.814 1.00 90.88 94 ASP A CA 1
ATOM 745 C C . ASP A 1 94 ? -13.661 3.173 -11.121 1.00 90.88 94 ASP A C 1
ATOM 747 O O . ASP A 1 94 ? -14.224 2.819 -12.153 1.00 90.88 94 ASP A O 1
ATOM 751 N N . LEU A 1 95 ? -13.014 4.335 -11.078 1.00 87.19 95 LEU A N 1
ATOM 752 C CA . LEU A 1 95 ? -12.865 5.198 -12.246 1.00 87.19 95 LEU A CA 1
ATOM 753 C C . LEU A 1 95 ? -11.747 4.665 -13.144 1.00 87.19 95 LEU A C 1
ATOM 755 O O . LEU A 1 95 ? -10.666 4.326 -12.662 1.00 87.19 95 LEU A O 1
ATOM 759 N N . GLY A 1 96 ? -11.960 4.620 -14.460 1.00 82.94 96 GLY A N 1
ATOM 760 C CA . GLY A 1 96 ? -10.919 4.223 -15.416 1.00 82.94 96 GLY A CA 1
ATOM 761 C C . GLY A 1 96 ? -10.309 2.841 -15.139 1.00 82.94 96 GLY A C 1
ATOM 762 O O . GLY A 1 96 ? -9.087 2.696 -15.242 1.00 82.94 96 GLY A O 1
ATOM 763 N N . GLY A 1 97 ? -11.130 1.872 -14.714 1.00 89.75 97 GLY A N 1
ATOM 764 C CA . GLY A 1 97 ? -10.732 0.480 -14.464 1.00 89.75 97 GLY A CA 1
ATOM 765 C C . GLY A 1 97 ? -9.724 0.322 -13.324 1.00 89.75 97 GLY A C 1
ATOM 766 O O . GLY A 1 97 ? -8.750 -0.423 -13.451 1.00 89.75 97 GLY A O 1
ATOM 767 N N . LEU A 1 98 ? -9.899 1.071 -12.229 1.00 91.50 98 LEU A N 1
ATOM 768 C CA . LEU A 1 98 ? -9.002 1.006 -11.073 1.00 91.50 98 LEU A CA 1
ATOM 769 C C . LEU A 1 98 ? -8.964 -0.407 -10.485 1.00 91.50 98 LEU A C 1
ATOM 771 O O . LEU A 1 98 ? -7.896 -0.881 -10.100 1.00 91.50 98 LEU A O 1
ATOM 775 N N . TYR A 1 99 ? -10.105 -1.088 -10.419 1.00 95.25 99 TYR A N 1
ATOM 776 C CA . TYR A 1 99 ? -10.206 -2.403 -9.793 1.00 95.25 99 TYR A CA 1
ATOM 777 C C . TYR A 1 99 ? -9.498 -3.471 -10.621 1.00 95.25 99 TYR A C 1
ATOM 779 O O . TYR A 1 99 ? -8.749 -4.276 -10.061 1.00 95.25 99 TYR A O 1
ATOM 787 N N . ASP A 1 100 ? -9.625 -3.410 -11.946 1.00 93.50 100 ASP A N 1
ATOM 788 C CA . ASP A 1 100 ? -8.875 -4.271 -12.862 1.00 93.50 100 ASP A CA 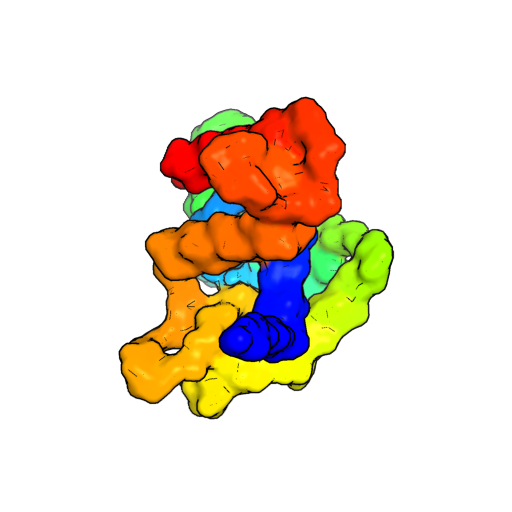1
ATOM 789 C C . ASP A 1 100 ? -7.370 -4.021 -12.762 1.00 93.50 100 ASP A C 1
ATOM 791 O O . ASP A 1 100 ? -6.575 -4.961 -12.738 1.00 93.50 100 ASP A O 1
ATOM 795 N N . GLN A 1 101 ? -6.954 -2.759 -12.629 1.00 93.31 101 GLN A N 1
ATOM 796 C CA . GLN A 1 101 ? -5.546 -2.404 -12.439 1.00 93.31 101 GLN A CA 1
ATOM 797 C C . GLN A 1 101 ? -4.998 -2.915 -11.105 1.00 93.31 101 GLN A C 1
ATOM 799 O O . GLN A 1 101 ? -3.874 -3.421 -11.072 1.00 93.31 101 GLN A O 1
ATOM 804 N N . ILE A 1 102 ? -5.772 -2.820 -10.017 1.00 96.25 102 ILE A N 1
ATOM 805 C CA . ILE A 1 102 ? -5.421 -3.413 -8.719 1.00 96.25 102 ILE A CA 1
ATOM 806 C C . ILE A 1 102 ? -5.292 -4.933 -8.872 1.00 96.25 102 ILE A C 1
ATOM 808 O O . ILE A 1 102 ? -4.282 -5.504 -8.460 1.00 96.25 102 ILE A O 1
ATOM 812 N N . GLY A 1 103 ? -6.260 -5.585 -9.518 1.00 96.00 103 GLY A N 1
ATOM 813 C CA . GLY A 1 103 ? -6.240 -7.026 -9.768 1.00 96.00 103 GLY A CA 1
ATOM 814 C C . GLY A 1 103 ? -5.016 -7.468 -10.575 1.00 96.00 103 GLY A C 1
ATOM 815 O O . GLY A 1 103 ? -4.288 -8.373 -10.160 1.00 96.00 103 GLY A O 1
ATOM 816 N N . ALA A 1 104 ? -4.729 -6.793 -11.689 1.00 95.75 104 ALA A N 1
ATOM 817 C CA . ALA A 1 104 ? -3.556 -7.049 -12.521 1.00 95.75 104 ALA A CA 1
ATOM 818 C C . ALA A 1 104 ? -2.249 -6.804 -11.753 1.00 95.75 104 ALA A C 1
ATOM 820 O O . ALA A 1 104 ? -1.298 -7.588 -11.857 1.00 95.75 104 ALA A O 1
ATOM 821 N N . TYR A 1 105 ? -2.201 -5.749 -10.936 1.00 96.88 105 TYR A N 1
ATOM 822 C CA . TYR A 1 105 ? -1.045 -5.467 -10.099 1.00 96.88 105 TYR A CA 1
ATOM 823 C C . TYR A 1 105 ? -0.790 -6.585 -9.095 1.00 96.88 105 TYR A C 1
ATOM 825 O O . TYR A 1 105 ? 0.315 -7.120 -9.064 1.00 96.88 105 TYR A O 1
ATOM 833 N N . LEU A 1 106 ? -1.803 -6.986 -8.330 1.00 96.69 106 LEU A N 1
ATOM 834 C CA . LEU A 1 106 ? -1.663 -8.014 -7.301 1.00 96.69 106 LEU A CA 1
ATOM 835 C C . LEU A 1 106 ? -1.358 -9.396 -7.888 1.00 96.69 106 LEU A C 1
ATOM 837 O O . LEU A 1 106 ? -0.513 -10.104 -7.347 1.00 96.69 106 LEU A O 1
ATOM 841 N N . LYS A 1 107 ? -1.999 -9.767 -9.003 1.00 95.94 107 LYS A N 1
ATOM 842 C CA . LYS A 1 107 ? -1.865 -11.101 -9.607 1.00 95.94 107 LYS A CA 1
ATOM 843 C C . LYS A 1 107 ? -0.604 -11.262 -10.455 1.00 95.94 107 LYS A C 1
ATOM 845 O O . LYS A 1 107 ? -0.008 -12.333 -10.461 1.00 95.94 107 LYS A O 1
ATOM 850 N N . VAL A 1 108 ? -0.208 -10.229 -11.200 1.00 95.69 108 VAL A N 1
ATOM 851 C CA . VAL A 1 108 ? 0.842 -10.344 -12.230 1.00 95.69 108 VAL A CA 1
ATOM 852 C C . VAL A 1 108 ? 2.063 -9.506 -11.887 1.00 95.69 108 VAL A C 1
ATOM 854 O O . VAL A 1 108 ? 3.191 -10.000 -11.907 1.00 95.69 108 VAL A O 1
ATOM 857 N N . HIS A 1 109 ? 1.873 -8.222 -11.593 1.00 96.56 109 HIS A N 1
ATOM 858 C CA . HIS A 1 109 ? 3.003 -7.300 -11.511 1.00 96.56 109 HIS A CA 1
ATOM 859 C C . HIS A 1 109 ? 3.752 -7.391 -10.186 1.00 96.56 109 HIS A C 1
ATOM 861 O O . HIS A 1 109 ? 4.980 -7.396 -10.188 1.00 96.56 109 HIS A O 1
ATOM 867 N N . ARG A 1 110 ? 3.038 -7.493 -9.067 1.00 96.50 110 ARG A N 1
ATOM 868 C CA . ARG A 1 110 ? 3.601 -7.557 -7.719 1.00 96.50 110 ARG A CA 1
ATOM 869 C C . ARG A 1 110 ? 4.458 -8.815 -7.514 1.00 96.50 110 ARG A C 1
ATOM 871 O O . ARG A 1 110 ? 5.607 -8.635 -7.116 1.00 96.50 110 ARG A O 1
ATOM 878 N N . PRO A 1 111 ? 4.035 -10.037 -7.903 1.00 96.62 111 PRO A N 1
ATOM 879 C CA . PRO A 1 111 ? 4.910 -11.214 -7.860 1.00 96.62 111 PRO A CA 1
ATOM 880 C C . PRO A 1 111 ? 6.170 -11.061 -8.722 1.00 96.62 111 PRO A C 1
ATOM 882 O O . PRO A 1 111 ? 7.266 -11.404 -8.286 1.00 96.62 111 PRO A O 1
ATOM 885 N N . ARG A 1 112 ? 6.051 -10.459 -9.917 1.00 96.50 112 ARG A N 1
ATOM 886 C CA . ARG A 1 112 ? 7.211 -10.163 -10.779 1.00 96.50 112 ARG A CA 1
ATOM 887 C C . ARG A 1 112 ? 8.182 -9.163 -10.149 1.00 96.50 112 ARG A C 1
ATOM 889 O O . ARG A 1 112 ? 9.377 -9.250 -10.395 1.00 96.50 112 ARG A O 1
ATOM 896 N N . LEU A 1 113 ? 7.684 -8.199 -9.372 1.00 96.06 113 LEU A N 1
ATOM 897 C CA . LEU A 1 113 ? 8.528 -7.249 -8.642 1.00 96.06 113 LEU A CA 1
ATOM 898 C C . LEU A 1 113 ? 9.229 -7.906 -7.449 1.00 96.06 113 LEU A C 1
ATOM 900 O O . LEU A 1 113 ? 10.368 -7.542 -7.166 1.00 96.06 113 LEU A O 1
ATOM 904 N N . LEU A 1 114 ? 8.567 -8.856 -6.781 1.00 96.50 114 LEU A N 1
ATOM 905 C CA . LEU A 1 114 ? 9.149 -9.637 -5.688 1.00 96.50 114 LEU A CA 1
ATOM 906 C C . LEU A 1 114 ? 10.226 -10.605 -6.184 1.00 96.50 114 LEU A C 1
ATOM 908 O O . LEU A 1 114 ? 11.212 -10.811 -5.485 1.00 96.50 114 LEU A O 1
ATOM 912 N N . GLY A 1 115 ? 10.055 -11.190 -7.374 1.00 93.31 115 GLY A N 1
ATOM 913 C CA . GLY A 1 115 ? 11.061 -12.070 -7.976 1.00 93.31 115 GLY A CA 1
ATOM 914 C C . GLY A 1 115 ? 11.415 -13.281 -7.103 1.00 93.31 115 GLY A C 1
ATOM 915 O O . GLY A 1 115 ? 12.570 -13.684 -7.073 1.00 93.31 115 GLY A O 1
ATOM 916 N N . GLY A 1 116 ? 10.444 -13.813 -6.351 1.00 91.81 116 GLY A N 1
ATOM 917 C CA . GLY A 1 116 ? 10.638 -14.930 -5.417 1.00 91.81 116 GLY A CA 1
ATOM 918 C C . GLY A 1 116 ? 11.082 -14.535 -4.003 1.00 91.81 116 GLY A C 1
ATOM 919 O O . GLY A 1 116 ? 11.187 -15.404 -3.144 1.00 91.81 116 GLY A O 1
ATOM 920 N N . ALA A 1 117 ? 11.315 -13.249 -3.726 1.00 93.69 117 ALA A N 1
ATOM 921 C CA . ALA A 1 117 ? 11.603 -12.783 -2.372 1.00 93.69 117 ALA A CA 1
ATOM 922 C C . ALA A 1 117 ? 10.383 -12.892 -1.440 1.00 93.69 117 ALA A C 1
ATOM 924 O O . ALA A 1 117 ? 9.235 -12.874 -1.890 1.00 93.69 117 ALA A O 1
ATOM 925 N N . ALA A 1 118 ? 10.648 -12.924 -0.130 1.00 94.19 118 ALA A N 1
ATOM 926 C CA . ALA A 1 118 ? 9.614 -12.921 0.899 1.00 94.19 118 ALA A CA 1
ATOM 927 C C . ALA A 1 118 ? 8.680 -11.708 0.764 1.00 94.19 118 ALA A C 1
ATOM 929 O O . ALA A 1 118 ? 9.119 -10.566 0.584 1.00 94.19 118 ALA A O 1
ATOM 930 N N . ASP A 1 119 ? 7.381 -11.975 0.865 1.00 95.25 119 ASP A N 1
ATOM 931 C CA . ASP A 1 119 ? 6.338 -10.973 0.723 1.00 95.25 119 ASP A CA 1
ATOM 932 C C . ASP A 1 119 ? 6.172 -10.166 2.029 1.00 95.25 119 ASP A C 1
ATOM 934 O O . ASP A 1 119 ? 5.848 -10.748 3.065 1.00 95.25 119 ASP A O 1
ATOM 938 N N . PRO A 1 120 ? 6.355 -8.830 2.013 1.00 95.69 120 PRO A N 1
ATOM 939 C CA . PRO A 1 120 ? 6.192 -7.999 3.205 1.00 95.69 120 PRO A CA 1
ATOM 940 C C . PRO A 1 120 ? 4.725 -7.733 3.589 1.00 95.69 120 PRO A C 1
ATOM 942 O O . PRO A 1 120 ? 4.474 -7.080 4.598 1.00 95.69 120 PRO A O 1
ATOM 945 N N . GLY A 1 121 ? 3.753 -8.133 2.766 1.00 96.25 121 GLY A N 1
ATOM 946 C CA . GLY A 1 121 ? 2.325 -7.875 2.979 1.00 96.25 121 GLY A CA 1
ATOM 947 C C . GLY A 1 121 ? 1.872 -6.436 2.693 1.00 96.25 121 GLY A C 1
ATOM 948 O O . GLY A 1 121 ? 0.673 -6.169 2.682 1.00 96.25 121 GLY A O 1
ATOM 949 N N . THR A 1 122 ? 2.790 -5.503 2.413 1.00 97.69 122 THR A N 1
ATOM 950 C CA . THR A 1 122 ? 2.452 -4.134 1.986 1.00 97.69 122 THR A CA 1
ATOM 951 C C . THR A 1 122 ? 1.927 -4.120 0.556 1.00 97.69 122 THR A C 1
ATOM 953 O O . THR A 1 122 ? 2.414 -4.858 -0.302 1.00 97.69 122 THR A O 1
ATOM 956 N N . PHE A 1 123 ? 0.970 -3.246 0.256 1.00 97.81 123 PHE A N 1
ATOM 957 C CA . PHE A 1 123 ? 0.402 -3.121 -1.081 1.00 97.81 123 PHE A CA 1
ATOM 958 C C . PHE A 1 123 ? 1.497 -2.812 -2.108 1.00 97.81 123 PHE A C 1
ATOM 960 O O . PHE A 1 123 ? 1.710 -3.591 -3.038 1.00 97.81 123 PHE A O 1
ATOM 967 N N . PHE A 1 124 ? 2.271 -1.745 -1.888 1.00 97.75 124 PHE A N 1
ATOM 968 C CA . PHE A 1 124 ? 3.399 -1.391 -2.749 1.00 97.75 124 PHE A CA 1
ATOM 969 C C . PHE A 1 124 ? 4.688 -2.106 -2.340 1.00 97.75 124 PHE A C 1
ATOM 971 O O . PHE A 1 124 ? 5.062 -2.127 -1.166 1.00 97.75 124 PHE A O 1
ATOM 978 N N . VAL A 1 125 ? 5.408 -2.624 -3.340 1.00 97.31 125 VAL A N 1
ATOM 979 C CA . VAL A 1 125 ? 6.705 -3.298 -3.166 1.00 97.31 125 VAL A CA 1
ATOM 980 C C . VAL A 1 125 ? 7.771 -2.753 -4.115 1.00 97.31 125 VAL A C 1
ATOM 982 O O . VAL A 1 125 ? 7.494 -2.351 -5.257 1.00 97.31 125 VAL A O 1
ATOM 985 N N . LYS A 1 126 ? 9.019 -2.756 -3.646 1.00 95.38 126 LYS A N 1
ATOM 986 C CA . LYS A 1 126 ? 10.199 -2.460 -4.460 1.00 95.38 126 LYS A CA 1
ATOM 987 C C . LYS A 1 126 ? 10.402 -3.547 -5.506 1.00 95.38 126 LYS A C 1
ATOM 989 O O . LYS A 1 126 ? 9.935 -4.672 -5.374 1.00 95.38 126 LYS A O 1
ATOM 994 N N . THR A 1 127 ? 11.120 -3.184 -6.561 1.00 95.44 127 THR A N 1
ATOM 995 C CA . THR A 1 127 ? 11.657 -4.181 -7.486 1.00 95.44 127 THR A CA 1
ATOM 996 C C . THR A 1 127 ? 12.853 -4.826 -6.807 1.00 95.44 127 THR A C 1
ATOM 998 O O . THR A 1 127 ? 13.821 -4.123 -6.509 1.00 95.44 127 THR A O 1
ATOM 1001 N N . MET A 1 128 ? 12.784 -6.127 -6.554 1.00 95.25 128 MET A N 1
ATOM 1002 C CA . MET A 1 128 ? 13.882 -6.857 -5.942 1.00 95.25 128 MET A CA 1
ATOM 1003 C C . MET A 1 128 ? 15.045 -6.999 -6.919 1.00 95.25 128 MET A C 1
ATOM 1005 O O . MET A 1 128 ? 14.872 -7.293 -8.100 1.00 95.25 128 MET A O 1
ATOM 1009 N N . LYS A 1 129 ? 16.245 -6.742 -6.406 1.00 90.19 129 LYS A N 1
ATOM 1010 C CA . LYS A 1 129 ? 17.528 -6.987 -7.071 1.00 90.19 129 LYS A CA 1
ATOM 1011 C C . LYS A 1 129 ? 18.353 -7.913 -6.183 1.00 90.19 129 LYS A C 1
ATOM 1013 O O . LYS A 1 129 ? 18.087 -7.976 -4.987 1.00 90.19 129 LYS A O 1
ATOM 1018 N N . ALA A 1 130 ? 19.402 -8.528 -6.725 1.00 84.81 130 ALA A N 1
ATOM 1019 C CA . ALA A 1 130 ? 20.298 -9.407 -5.963 1.00 84.81 130 ALA A CA 1
ATOM 1020 C C . ALA A 1 130 ? 20.849 -8.763 -4.670 1.00 84.81 130 ALA A C 1
ATOM 1022 O O . ALA A 1 130 ? 21.038 -9.439 -3.669 1.00 84.81 130 ALA A O 1
ATOM 1023 N N . THR A 1 131 ? 21.049 -7.441 -4.661 1.00 86.25 131 THR A N 1
ATOM 1024 C CA . THR A 1 131 ? 21.547 -6.680 -3.500 1.00 86.25 131 THR A CA 1
ATOM 1025 C C . THR A 1 131 ? 20.452 -6.186 -2.545 1.00 86.25 131 THR A C 1
ATOM 1027 O O . THR A 1 131 ? 20.744 -5.553 -1.531 1.00 86.25 131 THR A O 1
ATOM 1030 N N . SER A 1 132 ? 19.174 -6.408 -2.864 1.00 87.44 132 SER A N 1
ATOM 1031 C CA . SER A 1 132 ? 18.051 -5.893 -2.077 1.00 87.44 132 SER A CA 1
ATOM 1032 C C . SER A 1 132 ? 17.772 -6.785 -0.872 1.00 87.44 132 SER A C 1
ATOM 1034 O O . SER A 1 132 ? 17.433 -7.950 -1.031 1.00 87.44 132 SER A O 1
ATOM 1036 N N . LYS A 1 133 ? 17.832 -6.214 0.336 1.00 88.31 133 LYS A N 1
ATOM 1037 C CA . LYS A 1 133 ? 17.540 -6.944 1.585 1.00 88.31 133 LYS A CA 1
ATOM 1038 C C . LYS A 1 133 ? 16.046 -7.148 1.855 1.00 88.31 133 LYS A C 1
ATOM 1040 O O . LYS A 1 133 ? 15.670 -8.075 2.556 1.00 88.31 133 LYS A O 1
ATOM 1045 N N . SER A 1 134 ? 15.195 -6.254 1.356 1.00 92.44 134 SER A N 1
ATOM 1046 C CA . SER A 1 134 ? 13.751 -6.285 1.610 1.00 92.44 134 SER A CA 1
ATOM 1047 C C . SER A 1 134 ? 12.982 -5.658 0.457 1.00 92.44 134 SER A C 1
ATOM 1049 O O . SER A 1 134 ? 13.429 -4.654 -0.108 1.00 92.44 134 SER A O 1
ATOM 1051 N N . ALA A 1 135 ? 11.812 -6.225 0.157 1.00 95.12 135 ALA A N 1
ATOM 1052 C CA . ALA A 1 135 ? 10.864 -5.697 -0.818 1.00 95.12 135 ALA A CA 1
ATOM 1053 C C . ALA A 1 135 ? 10.013 -4.545 -0.267 1.00 95.12 135 ALA A C 1
ATOM 1055 O O . ALA A 1 135 ? 9.460 -3.771 -1.050 1.00 95.12 135 ALA A O 1
ATOM 1056 N N . ALA A 1 136 ? 9.932 -4.391 1.058 1.00 96.38 136 ALA A N 1
ATOM 1057 C CA . ALA A 1 136 ? 9.210 -3.289 1.676 1.00 96.38 136 ALA A CA 1
ATOM 1058 C C . ALA A 1 136 ? 9.912 -1.957 1.396 1.00 96.38 136 ALA A C 1
ATOM 1060 O O . ALA A 1 136 ? 11.143 -1.845 1.422 1.00 96.38 136 ALA A O 1
ATOM 1061 N N . TYR A 1 137 ? 9.115 -0.932 1.134 1.00 95.94 137 TYR A N 1
ATOM 1062 C CA . TYR A 1 137 ? 9.610 0.426 1.028 1.00 95.94 137 TYR A CA 1
ATOM 1063 C C . TYR A 1 137 ? 9.904 1.021 2.411 1.00 95.94 137 TYR A C 1
ATOM 1065 O O . TYR A 1 137 ? 9.093 0.917 3.330 1.00 95.94 137 TYR A O 1
ATOM 1073 N N . ASP A 1 138 ? 11.037 1.706 2.527 1.00 94.19 138 ASP A N 1
ATOM 1074 C CA . ASP A 1 138 ? 11.324 2.635 3.624 1.00 94.19 138 ASP A CA 1
ATOM 1075 C C . ASP A 1 138 ? 10.959 4.074 3.212 1.00 94.19 138 ASP A C 1
ATOM 1077 O O . ASP A 1 138 ? 10.436 4.314 2.119 1.00 94.19 138 ASP A O 1
ATOM 1081 N N . GLN A 1 139 ? 11.195 5.044 4.096 1.00 91.56 139 GLN A N 1
ATOM 1082 C CA . GLN A 1 139 ? 10.858 6.441 3.827 1.00 91.56 139 GLN A CA 1
ATOM 1083 C C . GLN A 1 139 ? 11.562 6.987 2.580 1.00 91.56 139 GLN A C 1
ATOM 1085 O O . GLN A 1 139 ? 10.886 7.528 1.706 1.00 91.56 139 GLN A O 1
ATOM 1090 N N . ASN A 1 140 ? 12.874 6.786 2.467 1.00 91.88 140 ASN A N 1
ATOM 1091 C CA . ASN A 1 140 ? 13.688 7.355 1.393 1.00 91.88 140 ASN A CA 1
ATOM 1092 C C . ASN A 1 140 ? 13.384 6.686 0.050 1.00 91.88 140 ASN A C 1
ATOM 1094 O O . ASN A 1 140 ? 13.163 7.348 -0.960 1.00 91.88 140 ASN A O 1
ATOM 1098 N N . THR A 1 141 ? 13.303 5.359 0.033 1.00 93.31 141 THR A N 1
ATOM 1099 C CA . THR A 1 141 ? 13.034 4.585 -1.184 1.00 93.31 141 THR A CA 1
ATOM 1100 C C . THR A 1 141 ? 11.620 4.801 -1.709 1.00 93.31 141 THR A C 1
ATOM 1102 O O . THR A 1 141 ? 11.426 4.813 -2.926 1.00 93.31 141 THR A O 1
ATOM 1105 N N . PHE A 1 142 ? 10.626 4.987 -0.831 1.00 93.75 142 PHE A N 1
ATOM 1106 C CA . PHE A 1 142 ? 9.278 5.348 -1.270 1.00 93.75 142 PHE A CA 1
ATOM 1107 C C . PHE A 1 142 ? 9.243 6.783 -1.789 1.00 93.75 142 PHE A C 1
ATOM 1109 O O . PHE A 1 142 ? 8.596 7.029 -2.807 1.00 93.75 142 PHE A O 1
ATOM 1116 N N . TYR A 1 143 ? 9.978 7.698 -1.136 1.00 89.94 143 TYR A N 1
ATOM 1117 C CA . TYR A 1 143 ? 10.128 9.076 -1.600 1.00 89.94 143 TYR A CA 1
ATOM 1118 C C . TYR A 1 143 ? 10.664 9.146 -3.026 1.00 89.94 143 TYR A C 1
ATOM 1120 O O . TYR A 1 143 ? 10.018 9.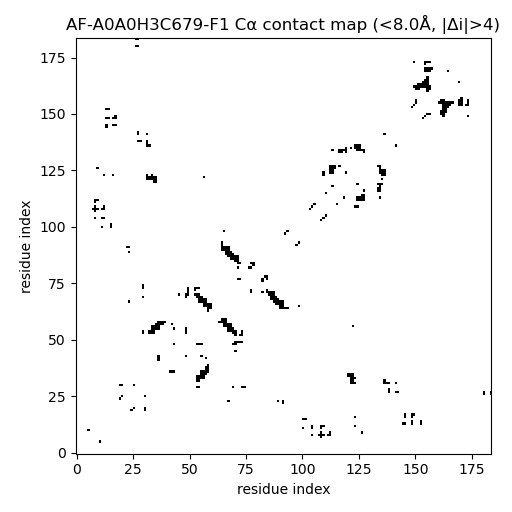704 -3.914 1.00 89.94 143 TYR A O 1
ATOM 1128 N N . GLU A 1 144 ? 11.777 8.466 -3.279 1.00 89.94 144 GLU A N 1
ATOM 1129 C CA . GLU A 1 144 ? 12.376 8.412 -4.609 1.00 89.94 144 GLU A CA 1
ATOM 1130 C C . GLU A 1 144 ? 11.466 7.730 -5.638 1.00 89.94 144 GLU A C 1
ATOM 1132 O O . GLU A 1 144 ? 11.334 8.201 -6.768 1.00 89.94 144 GLU A O 1
ATOM 1137 N N . ALA A 1 145 ? 10.773 6.649 -5.265 1.00 91.62 145 ALA A N 1
ATOM 1138 C CA . ALA A 1 145 ? 9.845 5.976 -6.174 1.00 91.62 145 ALA A CA 1
ATOM 1139 C C . ALA A 1 145 ? 8.675 6.880 -6.593 1.00 91.62 145 ALA A C 1
ATOM 1141 O O . ALA A 1 145 ? 8.309 6.901 -7.769 1.00 91.62 145 ALA A O 1
ATOM 1142 N N . TRP A 1 146 ? 8.114 7.641 -5.654 1.00 90.00 146 TRP A N 1
ATOM 1143 C CA . TRP A 1 146 ? 7.067 8.625 -5.918 1.00 90.00 146 TRP A CA 1
ATOM 1144 C C . TRP A 1 146 ? 7.575 9.784 -6.774 1.00 90.00 146 TRP A C 1
ATOM 1146 O O . TRP A 1 146 ? 6.968 10.104 -7.796 1.00 90.00 146 TRP A O 1
ATOM 1156 N N . ARG A 1 147 ? 8.735 10.355 -6.424 1.00 86.62 147 ARG A N 1
ATOM 1157 C CA . ARG A 1 147 ? 9.392 11.416 -7.196 1.00 86.62 147 ARG A CA 1
ATOM 1158 C C . ARG A 1 147 ? 9.612 10.987 -8.646 1.00 86.62 147 ARG A C 1
ATOM 1160 O O . ARG A 1 147 ? 9.275 11.733 -9.564 1.00 86.62 147 ARG A O 1
ATOM 1167 N N . LEU A 1 148 ? 10.121 9.775 -8.868 1.00 85.75 148 LEU A N 1
ATOM 1168 C CA . LEU A 1 148 ? 10.305 9.212 -10.207 1.00 85.75 148 LEU A CA 1
ATOM 1169 C C . LEU A 1 148 ? 8.972 8.960 -10.923 1.00 85.75 148 LEU A C 1
ATOM 1171 O O . LEU A 1 148 ? 8.880 9.214 -12.124 1.00 85.75 148 LEU A O 1
ATOM 1175 N N . ALA A 1 149 ? 7.941 8.489 -10.216 1.00 85.69 149 ALA A N 1
ATOM 1176 C CA . ALA A 1 149 ? 6.609 8.295 -10.787 1.00 85.69 149 ALA A CA 1
ATOM 1177 C C . ALA A 1 149 ? 6.007 9.622 -11.271 1.00 85.69 149 ALA A C 1
ATOM 1179 O O . ALA A 1 149 ? 5.553 9.694 -12.412 1.00 85.69 149 ALA A O 1
ATOM 1180 N N . ILE A 1 150 ? 6.082 10.684 -10.460 1.00 80.44 150 ILE A N 1
ATOM 1181 C CA . ILE A 1 150 ? 5.640 12.030 -10.849 1.00 80.44 150 ILE A CA 1
ATOM 1182 C C . ILE A 1 150 ? 6.468 12.554 -12.022 1.00 80.44 150 ILE A C 1
ATOM 1184 O O . ILE A 1 150 ? 5.897 13.019 -12.997 1.00 80.44 150 ILE A O 1
ATOM 1188 N N . GLN A 1 151 ? 7.798 12.458 -11.986 1.00 76.69 151 GLN A N 1
ATOM 1189 C CA . GLN A 1 151 ? 8.629 12.972 -13.083 1.00 76.69 151 GLN A CA 1
ATOM 1190 C C . GLN A 1 151 ? 8.368 12.264 -14.418 1.00 76.69 151 GLN A C 1
ATOM 1192 O O . GLN A 1 151 ? 8.487 12.875 -15.480 1.00 76.69 151 GLN A O 1
ATOM 1197 N N . ARG A 1 152 ? 8.067 10.963 -14.368 1.00 75.06 152 ARG A N 1
ATOM 1198 C CA . ARG A 1 152 ? 7.937 10.117 -15.557 1.00 75.06 152 ARG A CA 1
ATOM 1199 C C . ARG A 1 152 ? 6.516 10.065 -16.109 1.00 75.06 152 ARG A C 1
ATOM 1201 O O . ARG A 1 152 ? 6.346 10.021 -17.324 1.00 75.06 152 ARG A O 1
ATOM 1208 N N . TYR A 1 153 ? 5.519 10.037 -15.232 1.00 70.94 153 TYR A N 1
ATOM 1209 C CA . TYR A 1 153 ? 4.113 9.829 -15.590 1.00 70.94 153 TYR A CA 1
ATOM 1210 C C . TYR A 1 153 ? 3.203 10.968 -15.124 1.00 70.94 153 TYR A C 1
ATOM 1212 O O . TYR A 1 153 ? 2.072 11.073 -15.590 1.00 70.94 153 TYR A O 1
ATOM 1220 N N . GLY A 1 154 ? 3.692 11.829 -14.233 1.00 61.66 154 GLY A N 1
ATOM 1221 C CA . GLY A 1 154 ? 2.993 13.001 -13.735 1.00 61.66 154 GLY A CA 1
ATOM 1222 C C . GLY A 1 154 ? 3.312 14.293 -14.498 1.00 61.66 154 GLY A C 1
ATOM 1223 O O . GLY A 1 154 ? 4.263 14.425 -15.270 1.00 61.66 154 GLY A O 1
ATOM 1224 N N . ILE A 1 155 ? 2.392 15.227 -14.299 1.00 54.09 155 ILE A N 1
ATOM 1225 C CA . ILE A 1 155 ? 2.519 16.681 -14.219 1.00 54.09 155 ILE A CA 1
ATOM 1226 C C . ILE A 1 155 ? 3.930 17.268 -14.486 1.00 54.09 155 ILE A C 1
ATOM 1228 O O . ILE A 1 155 ? 4.883 16.973 -13.769 1.00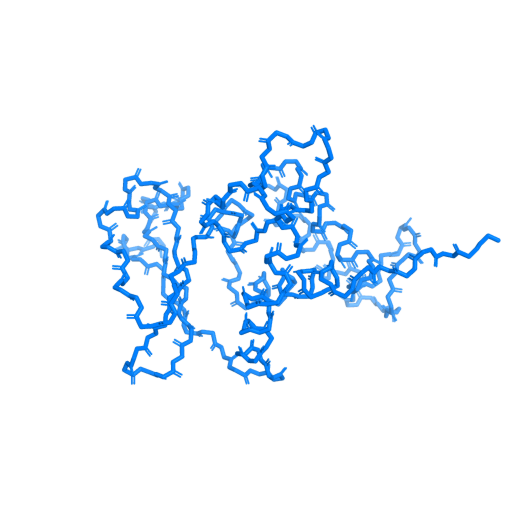 54.09 155 ILE A O 1
ATOM 1232 N N . PHE A 1 156 ? 4.051 18.150 -15.491 1.00 48.81 156 PHE A N 1
ATOM 1233 C CA . PHE A 1 156 ? 5.302 18.839 -15.851 1.00 48.81 156 PHE A CA 1
ATOM 1234 C C . PHE A 1 156 ? 5.938 19.578 -14.671 1.00 48.81 156 PHE A C 1
ATOM 1236 O O . PHE A 1 156 ? 5.315 20.422 -14.028 1.00 48.81 156 PHE A O 1
ATOM 1243 N N . ASN A 1 157 ? 7.215 19.287 -14.443 1.00 45.59 157 ASN A N 1
ATOM 1244 C CA . ASN A 1 157 ? 8.084 19.987 -13.518 1.00 45.59 157 ASN A CA 1
ATOM 1245 C C . ASN A 1 157 ? 8.846 21.099 -14.272 1.00 45.59 157 ASN A C 1
ATOM 1247 O O . ASN A 1 157 ? 9.795 20.789 -15.002 1.00 45.59 157 ASN A O 1
ATOM 1251 N N . PRO A 1 158 ? 8.502 22.386 -14.073 1.00 45.34 158 PRO A N 1
ATOM 1252 C CA . PRO A 1 158 ? 9.114 23.498 -14.804 1.00 45.34 158 PRO A CA 1
ATOM 1253 C C . PRO A 1 158 ? 10.587 23.739 -14.453 1.00 45.34 158 PRO A C 1
ATOM 1255 O O . PRO A 1 158 ? 11.294 24.354 -15.239 1.00 45.34 158 PRO A O 1
ATOM 1258 N N . TYR A 1 159 ? 11.071 23.232 -13.315 1.00 40.88 159 TYR A N 1
ATOM 1259 C CA . TYR A 1 159 ? 12.452 23.440 -12.859 1.00 40.88 159 TYR A CA 1
ATOM 1260 C C . TYR A 1 159 ? 13.432 22.398 -13.401 1.00 40.88 159 TYR A C 1
ATOM 1262 O O . TYR A 1 159 ? 14.635 22.624 -13.410 1.00 40.88 159 TYR A O 1
ATOM 1270 N N . THR A 1 160 ? 12.930 21.243 -13.846 1.00 50.66 160 THR A N 1
ATOM 1271 C CA . THR A 1 160 ? 13.759 20.183 -14.448 1.00 50.66 160 THR A CA 1
ATOM 1272 C C . THR A 1 160 ? 13.415 19.918 -15.912 1.00 50.66 160 THR A C 1
ATOM 1274 O O . THR A 1 160 ? 14.078 19.108 -16.554 1.00 50.66 160 THR A O 1
ATOM 1277 N N . GLY A 1 161 ? 12.371 20.567 -16.441 1.00 50.78 161 GLY A N 1
ATOM 1278 C CA . GLY A 1 161 ? 11.881 20.383 -17.808 1.00 50.78 161 GLY A CA 1
ATOM 1279 C C . GLY A 1 161 ? 11.259 19.006 -18.084 1.00 50.78 161 GLY A C 1
ATOM 1280 O O . GLY A 1 161 ? 11.045 18.665 -19.245 1.00 50.78 161 GLY A O 1
ATOM 1281 N N . ARG A 1 162 ? 10.985 18.197 -17.050 1.00 50.88 162 ARG A N 1
ATOM 1282 C CA . ARG A 1 162 ? 10.514 16.801 -17.169 1.00 50.88 162 ARG A CA 1
ATOM 1283 C C . ARG A 1 162 ? 9.017 16.672 -16.867 1.00 50.88 162 ARG A C 1
ATOM 1285 O O . ARG A 1 162 ? 8.511 17.362 -15.990 1.00 50.88 162 ARG A O 1
ATOM 1292 N N . GLY A 1 163 ? 8.328 15.761 -17.555 1.00 54.72 163 GLY A N 1
ATOM 1293 C CA . GLY A 1 163 ? 6.897 15.453 -17.381 1.00 54.72 163 GLY A CA 1
ATOM 1294 C C . GLY A 1 163 ? 6.074 15.670 -18.660 1.00 54.72 163 GLY A C 1
ATOM 1295 O O . GLY A 1 163 ? 6.530 16.322 -19.597 1.00 54.72 163 GLY A O 1
ATOM 1296 N N . ARG A 1 164 ? 4.867 15.086 -18.725 1.00 50.00 164 ARG A N 1
ATOM 1297 C CA . ARG A 1 164 ? 4.098 14.919 -19.985 1.00 50.00 164 ARG A CA 1
ATOM 1298 C C . ARG A 1 164 ? 3.152 16.084 -20.349 1.00 50.00 164 ARG A C 1
ATOM 1300 O O . ARG A 1 164 ? 2.692 16.129 -21.480 1.00 50.00 164 ARG A O 1
ATOM 1307 N N . HIS A 1 165 ? 2.871 17.027 -19.439 1.00 46.19 165 HIS A N 1
ATOM 1308 C CA . HIS A 1 165 ? 1.856 18.084 -19.647 1.00 46.19 165 HIS A CA 1
ATOM 1309 C C . HIS A 1 165 ? 2.367 19.479 -19.251 1.00 46.19 165 HIS A C 1
ATOM 1311 O O . HIS A 1 165 ? 2.383 19.781 -18.062 1.00 46.19 165 HIS A O 1
ATOM 1317 N N . ARG A 1 166 ? 2.757 20.342 -20.205 1.00 41.03 166 ARG A N 1
ATOM 1318 C CA . ARG A 1 166 ? 3.136 21.748 -19.934 1.00 41.03 166 ARG A CA 1
ATOM 1319 C C . ARG A 1 166 ? 1.907 22.561 -19.497 1.00 41.03 166 ARG A C 1
ATOM 1321 O O . ARG A 1 166 ? 0.959 22.679 -20.262 1.00 41.03 166 ARG A O 1
ATOM 1328 N N . GLY A 1 167 ? 1.935 23.145 -18.297 1.00 44.22 167 GLY A N 1
ATOM 1329 C CA . GLY A 1 167 ? 0.918 24.106 -17.855 1.00 44.22 167 GLY A CA 1
ATOM 1330 C C . GLY A 1 167 ? 1.149 24.644 -16.430 1.00 44.22 167 GLY A C 1
ATOM 1331 O O . GLY A 1 167 ? 1.756 23.957 -15.607 1.00 44.22 167 GLY A O 1
ATOM 1332 N N . PRO A 1 168 ? 0.674 25.856 -16.097 1.00 46.97 168 PRO A N 1
ATOM 1333 C CA . PRO A 1 168 ? 0.846 26.468 -14.771 1.00 46.97 168 PRO A CA 1
ATOM 1334 C C . PRO A 1 168 ? 0.118 25.714 -13.639 1.00 46.97 168 PRO A C 1
ATOM 1336 O O . PRO A 1 168 ? 0.638 25.622 -12.528 1.00 46.97 168 PRO A O 1
ATOM 1339 N N . VAL A 1 169 ? -1.025 25.079 -13.930 1.00 45.03 169 VAL A N 1
ATOM 1340 C CA . VAL A 1 169 ? -1.776 24.229 -12.978 1.00 45.03 169 VAL A CA 1
ATOM 1341 C C . VAL A 1 169 ? -0.978 22.979 -12.594 1.00 45.03 169 VAL A C 1
ATOM 1343 O O . VAL A 1 169 ? -0.990 22.532 -11.448 1.00 45.03 169 VAL A O 1
ATOM 1346 N N . ALA A 1 170 ? -0.215 22.450 -13.551 1.00 44.62 170 ALA A N 1
ATOM 1347 C CA . ALA A 1 170 ? 0.648 21.306 -13.346 1.00 44.62 170 ALA A CA 1
ATOM 1348 C C . ALA A 1 170 ? 1.800 21.638 -12.372 1.00 44.62 170 ALA A C 1
ATOM 1350 O O . ALA A 1 170 ? 1.985 20.982 -11.348 1.00 44.62 170 ALA A O 1
ATOM 1351 N N . ALA A 1 171 ? 2.518 22.733 -12.606 1.00 43.12 171 ALA A N 1
ATOM 1352 C CA . ALA A 1 171 ? 3.580 23.170 -11.701 1.00 43.12 171 ALA A CA 1
ATOM 1353 C C . ALA A 1 171 ? 3.101 23.375 -10.246 1.00 43.12 171 ALA A C 1
ATOM 1355 O O . ALA A 1 171 ? 3.831 23.065 -9.300 1.00 43.12 171 ALA A O 1
ATOM 1356 N N . TRP A 1 172 ? 1.870 23.865 -10.066 1.00 39.47 172 TRP A N 1
ATOM 1357 C CA . TRP A 1 172 ? 1.267 24.091 -8.752 1.00 39.47 172 TRP A CA 1
ATOM 1358 C C . TRP A 1 172 ? 0.881 22.781 -8.048 1.00 39.47 172 TRP A C 1
ATOM 1360 O O . TRP A 1 172 ? 1.247 22.575 -6.892 1.00 39.47 172 TRP A O 1
ATOM 1370 N N . ALA A 1 173 ? 0.257 21.840 -8.763 1.00 46.56 173 ALA A N 1
ATOM 1371 C CA . ALA A 1 173 ? -0.085 20.520 -8.233 1.00 46.56 173 ALA A CA 1
ATOM 1372 C C . ALA A 1 173 ? 1.158 19.701 -7.842 1.00 46.56 173 ALA A C 1
ATOM 1374 O O . ALA A 1 173 ? 1.168 19.073 -6.788 1.00 46.56 173 ALA A O 1
ATOM 1375 N N . ALA A 1 174 ? 2.242 19.754 -8.625 1.00 50.75 174 ALA A N 1
ATOM 1376 C CA . ALA A 1 174 ? 3.502 19.095 -8.271 1.00 50.75 174 ALA A CA 1
ATOM 1377 C C . ALA A 1 174 ? 4.165 19.719 -7.026 1.00 50.75 174 ALA A C 1
ATOM 1379 O O . ALA A 1 174 ? 4.721 18.996 -6.200 1.00 50.75 174 ALA A O 1
ATOM 1380 N N . LYS A 1 175 ? 4.077 21.048 -6.854 1.00 47.78 175 LYS A N 1
ATOM 1381 C CA . LYS A 1 175 ? 4.546 21.734 -5.639 1.00 47.78 175 LYS A CA 1
ATOM 1382 C C . LYS A 1 175 ? 3.719 21.371 -4.410 1.00 47.78 175 LYS A C 1
ATOM 1384 O O . LYS A 1 175 ? 4.311 21.132 -3.366 1.00 47.78 175 LYS A O 1
ATOM 1389 N N . ILE A 1 176 ? 2.394 21.296 -4.521 1.00 49.56 176 ILE A N 1
ATOM 1390 C CA . ILE A 1 176 ? 1.523 20.879 -3.410 1.00 49.56 176 ILE A CA 1
ATOM 1391 C C . ILE A 1 176 ? 1.767 19.416 -3.055 1.00 49.56 176 ILE A C 1
ATOM 1393 O O . ILE A 1 176 ? 1.944 19.105 -1.884 1.00 49.56 176 ILE A O 1
ATOM 1397 N N . LEU A 1 177 ? 1.850 18.533 -4.052 1.00 52.41 177 LEU A N 1
ATOM 1398 C CA . LEU A 1 177 ? 2.086 17.106 -3.833 1.00 52.41 177 LEU A CA 1
ATOM 1399 C C . LEU A 1 177 ? 3.477 16.809 -3.265 1.00 52.41 177 LEU A C 1
ATOM 1401 O O . LEU A 1 177 ? 3.614 15.816 -2.565 1.00 52.41 177 LEU A O 1
ATOM 1405 N N . ASN A 1 178 ? 4.492 17.638 -3.532 1.00 53.41 178 ASN A N 1
ATOM 1406 C CA . ASN A 1 178 ? 5.807 17.490 -2.900 1.00 53.41 178 ASN A CA 1
ATOM 1407 C C . ASN A 1 178 ? 5.863 18.163 -1.521 1.00 53.41 178 ASN A C 1
ATOM 1409 O O . ASN A 1 178 ? 6.290 17.530 -0.562 1.00 53.41 178 ASN A O 1
ATOM 1413 N N . LYS A 1 179 ? 5.371 19.402 -1.378 1.00 42.75 179 LYS A N 1
ATOM 1414 C CA . LYS A 1 179 ? 5.422 20.147 -0.108 1.00 42.75 179 LYS A CA 1
ATOM 1415 C C . LYS A 1 179 ? 4.537 19.528 0.979 1.00 42.75 179 LYS A C 1
ATOM 1417 O O . LYS A 1 179 ? 4.972 19.383 2.111 1.00 42.75 179 LYS A O 1
ATOM 1422 N N . ALA A 1 180 ? 3.334 19.063 0.635 1.00 43.12 180 ALA A N 1
ATOM 1423 C CA . ALA A 1 180 ? 2.462 18.350 1.577 1.00 43.12 180 ALA A CA 1
ATOM 1424 C C . ALA A 1 180 ? 3.008 16.966 1.994 1.00 43.12 180 ALA A C 1
ATOM 1426 O O . ALA A 1 180 ? 2.451 16.325 2.885 1.00 43.12 180 ALA A O 1
ATOM 1427 N N . TRP A 1 181 ? 4.067 16.488 1.335 1.00 49.16 181 TRP A N 1
ATOM 1428 C CA . TRP A 1 181 ? 4.612 15.142 1.487 1.00 49.16 181 TRP A CA 1
ATOM 1429 C C . TRP A 1 181 ? 6.021 15.123 2.097 1.00 49.16 181 TRP A C 1
ATOM 1431 O O . TRP A 1 181 ? 6.394 14.119 2.696 1.00 49.16 181 TRP A O 1
ATOM 1441 N N . GLU A 1 182 ? 6.768 16.229 1.999 1.00 42.66 182 GLU A N 1
ATOM 1442 C CA . GLU A 1 182 ? 8.042 16.466 2.698 1.00 42.66 182 GLU A CA 1
ATOM 1443 C C . GLU A 1 182 ? 7.844 16.860 4.174 1.00 42.66 182 GLU A C 1
ATOM 1445 O O . GLU A 1 182 ? 8.611 16.419 5.026 1.00 42.66 182 GLU A O 1
ATOM 1450 N N . ASP A 1 183 ? 6.779 17.601 4.499 1.00 37.38 183 ASP A N 1
ATOM 1451 C CA . ASP A 1 183 ? 6.511 18.114 5.856 1.00 37.38 183 ASP A CA 1
ATOM 1452 C C . ASP A 1 183 ? 5.734 17.122 6.774 1.00 37.38 183 ASP A C 1
ATOM 1454 O O . ASP A 1 183 ? 5.278 17.488 7.864 1.00 37.38 183 ASP A O 1
ATOM 1458 N N . ALA A 1 184 ? 5.537 15.860 6.352 1.00 40.06 184 ALA A N 1
ATOM 1459 C CA . ALA A 1 184 ? 4.560 14.912 6.925 1.00 40.06 184 ALA A CA 1
ATOM 1460 C C . ALA A 1 184 ? 5.142 13.627 7.532 1.00 40.06 184 ALA A C 1
ATOM 1462 O O . ALA A 1 184 ? 4.572 13.205 8.577 1.00 40.06 184 ALA A O 1
#

Sequence (184 aa):
MAQASASPSVVSRAFLMLRFGLHLGVRQKNLRQLLICQRRAPASSERRLETLKCGELRWNEREGGWEAFIPAVAFKNAGSSYFGRQPFRLLLPDLGGLYDQIGAYLKVHRPRLLGGAADPGTFFVKTMKATSKSAAYDQNTFYEAWRLAIQRYGIFNPYTGRGRHRGPVAAWAAKILNKAWEDA

Mean predicted aligned error: 8.68 Å

Nearest PDB structures (foldseek):
  9jxu-assembly1_A  TM=1.981E-01  e=4.300E+00  Limosilactobacillus reuteri

pLDDT: mean 81.6, std 19.5, range [32.31, 98.06]

Organism: Caulobacter vibrioides (strain NA1000 / CB15N) (NCBI:txid565050)

Foldseek 3Di:
DDDDDPDVLLLLLLVLLVLCCVQVVDALQQLLQAFEDPAPHDDDDLVVLLVVLYWYFYQDPVVRFTKIWGFLNVDPPSPDPVCVRHIDIDGGDCPPNSVVSLVCNVPPSVCQQCVPPDDPRRSQFHRDDPPDPGRRDDLVRSVVSNVCSCQADHAAQPVVRGDDDDDPVSNVVVCCSNVVHVVD

Secondary structure (DSSP, 8-state):
----PPPHHHHHHHHHHHHHHHHH---HHHHHT-EEPPTTSPPPPHHHHHHHT--EEEEETTTTEEEEEE-GGGSTTTTSGGGTTPPEEEEPP-TTSHHHHHHHIIIIIHHHHHTTPPP--BSS-PPP-TT-S-SS--HHHHHHHHHHHHHHHSS-BTTTTBSS--SHHHHHHHHHHHHHHH--

Solvent-accessible surface area (backbone atoms only — not comparable to full-atom values): 10585 Å² total; per-residue (Å²): 134,84,78,79,76,76,54,70,44,60,51,51,51,37,51,51,52,54,50,48,47,68,73,64,69,59,54,62,68,50,60,49,47,17,24,55,43,56,80,92,51,86,70,81,56,68,71,59,30,46,74,68,40,28,24,36,36,33,61,36,80,90,80,72,36,49,26,42,40,30,40,27,71,44,43,96,58,29,86,42,81,89,45,73,63,45,58,48,73,44,73,56,75,70,62,93,53,42,60,60,50,50,49,47,34,65,73,53,26,47,54,63,27,34,69,84,52,79,80,74,53,36,62,56,63,40,72,58,49,98,87,55,92,62,34,59,54,52,75,67,59,44,49,52,51,50,53,50,28,37,42,70,76,24,55,16,36,82,90,78,75,38,39,83,42,92,52,75,71,27,41,49,52,53,48,49,61,45,54,70,52,73,80,106